Protein AF-A0A5E7G336-F1 (afdb_monomer)

Radius of gyration: 33.13 Å; Cα contacts (8 Å, |Δi|>4): 104; chains: 1; bounding box: 92×36×78 Å

Organism: Pseudomonas fluorescens (NCBI:txid294)

Sequence (183 aa):
MRNTSLANVIARHKWLLQVMGEELHISKDSLWAFRTIKSFCQLEIAGKFQTISLNTIKSICKQGLIPNVYAPAFSSQWEYFLDLYSKVQTLAQAKANAKASAILTISDEEKIKQAHLQAQLCTLAFYNLLNGMNIFLETQNDLSELSKARLQRQIDIATERFKFISSPSEAGAKEMSIVRAKK

Foldseek 3Di:
DPPLLLQQLLLLLVVLVCVVVVVDDDDPVCLQCLPDVQSVLCDDDPPRHHRDDPVSSVVCFQVVPRPPDDDVVDPTSNVVSVVSSVSSSVVSVVVVVVVVCVVPPQPVVNVVVVVVVVLVVVLVVLVVVLVVLVVCLVPDPPDDPVRSVVSVVVSVVSVVVSCVVPDPDP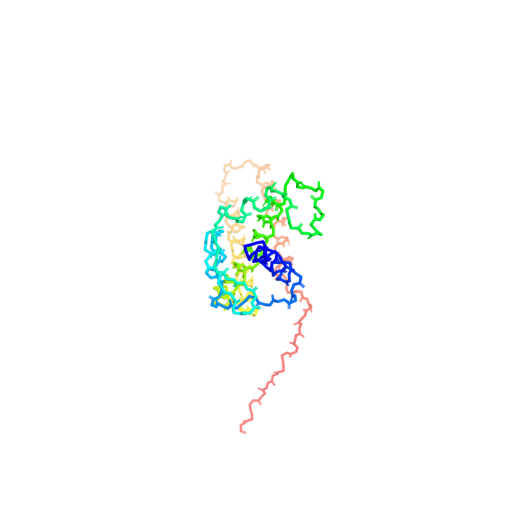PDPPPPDDDDDDD

pLDDT: mean 81.38, std 14.42, range [38.81, 95.0]

Structure (mmCIF, N/CA/C/O backbone):
data_AF-A0A5E7G336-F1
#
_entry.id   AF-A0A5E7G336-F1
#
loop_
_atom_site.group_PDB
_atom_site.id
_atom_site.type_symbol
_atom_site.label_atom_id
_atom_site.label_alt_id
_atom_site.label_comp_id
_atom_site.label_asym_id
_atom_site.label_entity_id
_atom_site.label_seq_id
_atom_site.pdbx_PDB_ins_code
_atom_site.Cartn_x
_atom_site.Cartn_y
_atom_site.Cartn_z
_atom_site.occupancy
_atom_site.B_iso_or_equiv
_atom_site.auth_seq_id
_atom_site.auth_comp_id
_atom_site.auth_asym_id
_atom_site.auth_atom_id
_atom_site.pdbx_PDB_model_num
ATOM 1 N N . MET A 1 1 ? 33.577 -7.327 -30.458 1.00 38.81 1 MET A N 1
ATOM 2 C CA . MET A 1 1 ? 32.276 -7.903 -30.049 1.00 38.81 1 MET A CA 1
ATOM 3 C C . MET A 1 1 ? 31.621 -6.949 -29.061 1.00 38.81 1 MET A C 1
ATOM 5 O O . MET A 1 1 ? 32.178 -6.741 -27.991 1.00 38.81 1 MET A O 1
ATOM 9 N N . ARG A 1 2 ? 30.505 -6.297 -29.421 1.00 48.09 2 ARG A N 1
ATOM 10 C CA . ARG A 1 2 ? 29.726 -5.505 -28.450 1.00 48.09 2 ARG A CA 1
ATOM 11 C C . ARG A 1 2 ? 29.287 -6.456 -27.340 1.00 48.09 2 ARG A C 1
ATOM 13 O O . ARG A 1 2 ? 28.713 -7.496 -27.639 1.00 48.09 2 ARG A O 1
ATOM 20 N N . ASN A 1 3 ? 29.618 -6.128 -26.097 1.00 65.38 3 ASN A N 1
ATOM 21 C CA . ASN A 1 3 ? 29.394 -6.988 -24.941 1.00 65.38 3 ASN A CA 1
ATOM 22 C C . ASN A 1 3 ? 27.874 -7.198 -24.766 1.00 65.38 3 ASN A C 1
ATOM 24 O O . ASN A 1 3 ? 27.173 -6.316 -24.269 1.00 65.38 3 ASN A O 1
ATOM 28 N N . THR A 1 4 ? 27.348 -8.319 -25.271 1.00 83.00 4 THR A N 1
ATOM 29 C CA . THR A 1 4 ? 25.903 -8.612 -25.376 1.00 83.00 4 THR A CA 1
ATOM 30 C C . THR A 1 4 ? 25.221 -8.566 -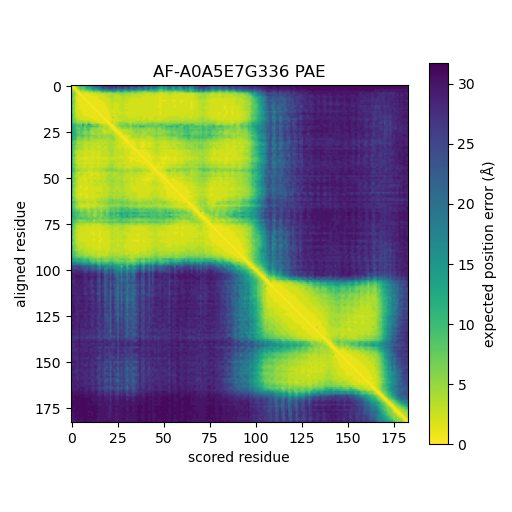24.012 1.00 83.00 4 THR A C 1
ATOM 32 O O . THR A 1 4 ? 24.108 -8.059 -23.887 1.00 83.00 4 THR A O 1
ATOM 35 N N . SER A 1 5 ? 25.939 -8.981 -22.969 1.00 89.25 5 SER A N 1
ATOM 36 C CA . SER A 1 5 ? 25.523 -8.880 -21.571 1.00 89.25 5 SER A CA 1
ATOM 37 C C . SER A 1 5 ? 25.352 -7.434 -21.100 1.00 89.25 5 SER A C 1
ATOM 39 O O . SER A 1 5 ? 24.358 -7.121 -20.452 1.00 89.25 5 SER A O 1
ATOM 41 N N . LEU A 1 6 ? 26.277 -6.533 -21.451 1.00 90.69 6 LEU A N 1
ATOM 42 C CA . LEU A 1 6 ? 26.169 -5.110 -21.111 1.00 90.69 6 LEU A CA 1
ATOM 43 C C . LEU A 1 6 ? 24.975 -4.467 -21.817 1.00 90.69 6 LEU A C 1
ATOM 45 O O . LEU A 1 6 ? 24.175 -3.793 -21.175 1.00 90.69 6 LEU A O 1
ATOM 49 N N . ALA A 1 7 ? 24.813 -4.729 -23.116 1.00 91.56 7 ALA A N 1
ATOM 50 C CA . ALA A 1 7 ? 23.668 -4.237 -23.877 1.00 91.56 7 ALA A CA 1
ATOM 51 C C . ALA A 1 7 ? 22.333 -4.719 -23.278 1.00 91.56 7 ALA A C 1
ATOM 53 O O . ALA A 1 7 ? 21.393 -3.935 -23.165 1.00 91.56 7 ALA A O 1
ATOM 54 N N . ASN A 1 8 ? 22.272 -5.975 -22.824 1.00 93.19 8 ASN A N 1
ATOM 55 C CA . ASN A 1 8 ? 21.107 -6.544 -22.149 1.00 93.19 8 ASN A CA 1
ATOM 56 C C . ASN A 1 8 ? 20.810 -5.829 -20.814 1.00 93.19 8 ASN A C 1
ATOM 58 O O . ASN A 1 8 ? 19.676 -5.411 -20.582 1.00 93.19 8 ASN A O 1
ATOM 62 N N . VAL A 1 9 ? 21.823 -5.591 -19.970 1.00 93.50 9 VAL A N 1
ATOM 63 C CA . VAL A 1 9 ? 21.643 -4.845 -18.708 1.00 93.50 9 VAL A CA 1
ATOM 64 C C . VAL A 1 9 ? 21.170 -3.413 -18.958 1.00 93.50 9 VAL A C 1
ATOM 66 O O . VAL A 1 9 ? 20.239 -2.958 -18.294 1.00 93.50 9 VAL A O 1
ATOM 69 N N . ILE A 1 10 ? 21.751 -2.717 -19.938 1.00 94.06 10 ILE A N 1
ATOM 70 C CA . ILE A 1 10 ? 21.340 -1.356 -20.310 1.00 94.06 10 ILE A CA 1
ATOM 71 C C . ILE A 1 10 ? 19.888 -1.350 -20.799 1.00 94.06 10 ILE A C 1
ATOM 73 O O . ILE A 1 10 ? 19.101 -0.499 -20.382 1.00 94.06 10 ILE A O 1
ATOM 77 N N . ALA A 1 11 ? 19.507 -2.310 -21.646 1.00 93.69 11 ALA A N 1
ATOM 78 C CA . ALA A 1 11 ? 18.140 -2.433 -22.141 1.00 93.69 11 ALA A CA 1
ATOM 79 C C . ALA A 1 11 ? 17.139 -2.695 -21.006 1.00 93.69 11 ALA A C 1
ATOM 81 O O . ALA A 1 11 ? 16.080 -2.070 -20.974 1.00 93.69 11 ALA A O 1
ATOM 82 N N . ARG A 1 12 ? 17.487 -3.552 -20.037 1.00 93.81 12 ARG A N 1
ATOM 83 C CA . ARG A 1 12 ? 16.675 -3.798 -18.832 1.00 93.81 12 ARG A CA 1
ATOM 84 C C . ARG A 1 12 ? 16.541 -2.559 -17.960 1.00 93.81 12 ARG A C 1
ATOM 86 O O . ARG A 1 12 ? 15.437 -2.239 -17.534 1.00 93.81 12 ARG A O 1
ATOM 93 N N . HIS A 1 13 ? 17.642 -1.853 -17.722 1.00 94.06 13 HIS A N 1
ATOM 94 C CA . HIS A 1 13 ? 17.641 -0.607 -16.962 1.00 94.06 13 HIS A CA 1
ATOM 95 C C . HIS A 1 13 ? 16.738 0.444 -17.622 1.00 94.06 13 HIS A C 1
ATOM 97 O O . HIS A 1 13 ? 15.854 1.003 -16.977 1.00 94.06 13 HIS A O 1
ATOM 103 N N . LYS A 1 14 ? 16.888 0.650 -18.938 1.00 93.25 14 LYS A N 1
ATOM 104 C CA . LYS A 1 14 ? 16.025 1.551 -19.711 1.00 93.25 14 LYS A CA 1
ATOM 105 C C . LYS A 1 14 ? 14.562 1.123 -19.642 1.00 93.25 14 LYS A C 1
ATOM 107 O O . LYS A 1 14 ? 13.690 1.964 -19.481 1.00 93.25 14 LYS A O 1
ATOM 112 N N . TRP A 1 15 ? 14.288 -0.173 -19.739 1.00 92.81 15 TRP A N 1
ATOM 113 C CA . TRP A 1 15 ? 12.929 -0.694 -19.648 1.00 92.81 15 TRP A CA 1
ATOM 114 C C . TRP A 1 15 ? 12.296 -0.431 -18.275 1.00 92.81 15 TRP A C 1
ATOM 116 O O . TRP A 1 15 ? 11.148 -0.004 -18.222 1.00 92.81 15 TRP A O 1
ATOM 126 N N . LEU A 1 16 ? 13.041 -0.606 -17.175 1.00 92.69 16 LEU A N 1
ATOM 127 C CA . LEU A 1 16 ? 12.563 -0.261 -15.829 1.00 92.69 16 LEU A CA 1
ATOM 128 C C . LEU A 1 16 ? 12.221 1.231 -15.720 1.00 92.69 16 LEU A C 1
ATOM 130 O O . LEU A 1 16 ? 11.171 1.568 -15.183 1.00 92.69 16 LEU A O 1
ATOM 134 N N . LEU A 1 17 ? 13.052 2.113 -16.286 1.00 91.94 17 LEU A N 1
ATOM 135 C CA . LEU A 1 17 ? 12.766 3.551 -16.339 1.00 91.94 17 LEU A CA 1
ATOM 136 C C . LEU A 1 17 ? 11.500 3.870 -17.147 1.00 91.94 17 LEU A C 1
ATOM 138 O O 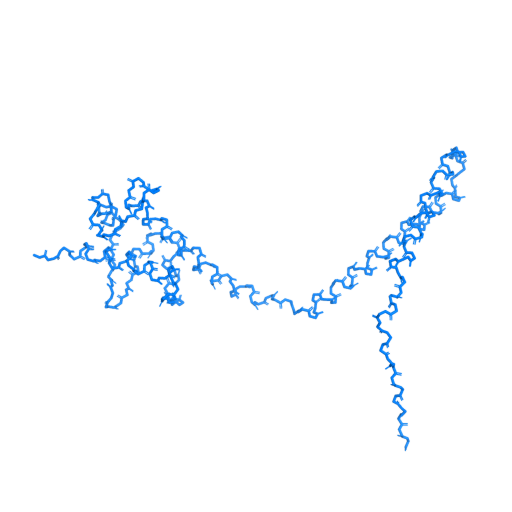. LEU A 1 17 ? 10.680 4.656 -16.689 1.00 91.94 17 LEU A O 1
ATOM 142 N N . GLN A 1 18 ? 11.302 3.230 -18.304 1.00 90.56 18 GLN A N 1
ATOM 143 C CA . GLN A 1 18 ? 10.093 3.415 -19.123 1.00 90.56 18 GLN A CA 1
ATOM 144 C C . GLN A 1 18 ? 8.822 2.968 -18.396 1.00 90.56 18 GLN A C 1
ATOM 146 O O . GLN A 1 18 ? 7.776 3.595 -18.523 1.00 90.56 18 GLN A O 1
ATOM 151 N N . VAL A 1 19 ? 8.902 1.886 -17.621 1.00 89.88 19 VAL A N 1
ATOM 152 C CA . VAL A 1 19 ? 7.773 1.429 -16.803 1.00 89.88 19 VAL A CA 1
ATOM 153 C C . VAL A 1 19 ? 7.494 2.391 -15.651 1.00 89.88 19 VAL A C 1
ATOM 155 O O . VAL A 1 19 ? 6.332 2.668 -15.364 1.00 89.88 19 VAL A O 1
ATOM 158 N N . MET A 1 20 ? 8.540 2.913 -15.008 1.00 88.38 20 MET A N 1
ATOM 159 C CA . MET A 1 20 ? 8.415 3.919 -13.949 1.00 88.38 20 MET A CA 1
ATOM 160 C C . MET A 1 20 ? 7.824 5.239 -14.450 1.00 88.38 20 MET A C 1
ATOM 162 O O . MET A 1 20 ? 7.034 5.846 -13.739 1.00 88.38 20 MET A O 1
ATOM 166 N N . GLY A 1 21 ? 8.194 5.673 -15.657 1.00 86.31 21 GLY A N 1
ATOM 167 C CA . GLY A 1 21 ? 7.663 6.878 -16.300 1.00 86.31 21 GLY A CA 1
ATOM 168 C C . GLY A 1 21 ? 6.289 6.695 -16.948 1.00 86.31 21 GLY A C 1
ATOM 169 O O . GLY A 1 21 ? 5.868 7.560 -17.703 1.00 86.31 21 GLY A O 1
ATOM 170 N N . GLU A 1 22 ? 5.625 5.556 -16.720 1.00 77.75 22 GLU A N 1
ATOM 171 C CA . GLU A 1 22 ? 4.333 5.170 -17.310 1.00 77.75 22 GLU A CA 1
ATOM 172 C C . GLU A 1 22 ? 4.289 5.090 -18.850 1.00 77.75 22 GLU A C 1
ATOM 174 O O . GLU A 1 22 ? 3.258 4.730 -19.414 1.00 77.75 22 GLU A O 1
ATOM 179 N N . GLU A 1 23 ? 5.418 5.297 -19.536 1.00 78.12 23 GLU A N 1
ATOM 180 C CA . GLU A 1 23 ? 5.564 5.153 -20.992 1.00 78.12 23 GLU A CA 1
ATOM 181 C C . GLU A 1 23 ? 5.319 3.715 -21.469 1.00 78.12 23 GLU A C 1
ATOM 183 O O . GLU A 1 23 ? 5.011 3.474 -22.638 1.00 78.12 23 GLU A O 1
ATOM 188 N N . LEU A 1 24 ? 5.493 2.734 -20.576 1.00 81.19 24 LEU A N 1
ATOM 189 C CA . LEU A 1 24 ? 5.312 1.324 -20.887 1.00 81.19 24 LEU A CA 1
ATOM 190 C C . LEU A 1 24 ? 4.457 0.605 -19.845 1.00 81.19 24 LEU A C 1
ATOM 192 O O . LEU A 1 24 ? 4.768 0.556 -18.655 1.00 81.19 24 LEU A O 1
ATOM 196 N N . HIS A 1 25 ? 3.393 -0.043 -20.314 1.00 81.75 25 HIS A N 1
ATOM 197 C CA . HIS A 1 25 ? 2.548 -0.881 -19.474 1.00 81.75 25 HIS A CA 1
ATOM 198 C C . HIS A 1 25 ? 3.107 -2.302 -19.347 1.00 81.75 25 HIS A C 1
ATOM 200 O O . HIS A 1 25 ? 3.439 -2.959 -20.334 1.00 81.75 25 HIS A O 1
ATOM 206 N N . ILE A 1 26 ? 3.178 -2.799 -18.109 1.00 82.81 26 ILE A N 1
ATOM 207 C CA . ILE A 1 26 ? 3.557 -4.185 -17.824 1.00 82.81 26 ILE A CA 1
ATOM 208 C C . ILE A 1 26 ? 2.414 -5.108 -18.262 1.00 82.81 26 ILE A C 1
ATOM 210 O O . ILE A 1 26 ? 1.293 -4.991 -17.760 1.00 82.81 26 ILE A O 1
ATOM 214 N N . SER A 1 27 ? 2.702 -6.042 -19.172 1.00 83.75 27 SER A N 1
ATOM 215 C CA . SER A 1 27 ? 1.749 -7.088 -19.557 1.00 83.75 27 SER A CA 1
ATOM 216 C C . SER A 1 27 ? 1.422 -8.001 -18.371 1.00 83.75 27 SER A C 1
ATOM 218 O O . SER A 1 27 ? 2.278 -8.264 -17.523 1.00 83.75 27 SER A O 1
ATOM 220 N N . LYS A 1 28 ? 0.197 -8.542 -18.334 1.00 78.38 28 LYS A N 1
ATOM 221 C CA . LYS A 1 28 ? -0.233 -9.497 -17.296 1.00 78.38 28 LYS A CA 1
ATOM 222 C C . LYS A 1 28 ? 0.700 -10.708 -17.232 1.00 78.38 28 LYS A C 1
ATOM 224 O O . LYS A 1 28 ? 1.083 -11.122 -16.140 1.00 78.38 28 LYS A O 1
ATOM 229 N N . ASP A 1 29 ? 1.135 -11.190 -18.392 1.00 80.44 29 ASP A N 1
ATOM 230 C CA . ASP A 1 29 ? 2.007 -12.361 -18.519 1.00 80.44 29 ASP A CA 1
ATOM 231 C C . ASP A 1 29 ? 3.433 -12.090 -18.041 1.00 80.44 29 ASP A C 1
ATOM 233 O O . ASP A 1 29 ? 4.211 -13.017 -17.864 1.00 80.44 29 ASP A O 1
ATOM 237 N N . SER A 1 30 ? 3.795 -10.828 -17.805 1.00 85.00 30 SER A N 1
ATOM 238 C CA . SER A 1 30 ? 5.106 -10.432 -17.287 1.00 85.00 30 SER A CA 1
ATOM 239 C C . SER A 1 30 ? 5.076 -10.110 -15.790 1.00 85.00 30 SER A C 1
ATOM 241 O O . SER A 1 30 ? 6.130 -9.892 -15.200 1.00 85.00 30 SER A O 1
ATOM 243 N N . LEU A 1 31 ? 3.904 -10.105 -15.137 1.00 86.62 31 LEU A N 1
ATOM 244 C CA . LEU A 1 31 ? 3.789 -9.763 -13.711 1.00 86.62 31 LEU A CA 1
ATOM 245 C C . LEU A 1 31 ? 4.530 -10.751 -12.799 1.00 86.62 31 LEU A C 1
ATOM 247 O O . LEU A 1 31 ? 5.052 -10.351 -11.758 1.00 86.62 31 LEU A O 1
ATOM 251 N N . TRP A 1 32 ? 4.635 -12.027 -13.189 1.00 88.19 32 TRP A N 1
ATOM 252 C CA . TRP A 1 32 ? 5.381 -13.033 -12.420 1.00 88.19 32 TRP A CA 1
ATOM 253 C C . TRP A 1 32 ? 6.867 -12.674 -12.274 1.00 88.19 32 TRP A C 1
ATOM 255 O O . TRP A 1 32 ? 7.483 -13.015 -11.261 1.00 88.19 32 TRP A O 1
ATOM 265 N N . ALA A 1 33 ? 7.431 -11.952 -13.246 1.00 89.31 33 ALA A N 1
ATOM 266 C CA . ALA A 1 33 ? 8.826 -11.537 -13.235 1.00 89.31 33 ALA A CA 1
ATOM 267 C C . ALA A 1 33 ? 9.132 -10.553 -12.097 1.00 89.31 33 ALA A C 1
ATOM 269 O O . ALA A 1 33 ? 10.268 -10.488 -11.641 1.00 89.31 33 ALA A O 1
ATOM 270 N N . PHE A 1 34 ? 8.122 -9.853 -11.574 1.00 90.62 34 PHE A N 1
ATOM 271 C CA . PHE A 1 34 ? 8.260 -8.907 -10.463 1.00 90.62 34 PHE A CA 1
ATOM 272 C C . PHE A 1 34 ? 8.015 -9.543 -9.092 1.00 90.62 34 PHE A C 1
ATOM 274 O O . PHE A 1 34 ? 7.828 -8.843 -8.102 1.00 90.62 34 PHE A O 1
ATOM 281 N N . ARG A 1 35 ? 8.014 -10.877 -8.981 1.00 88.38 35 ARG A N 1
ATOM 282 C CA . ARG A 1 35 ? 7.967 -11.551 -7.670 1.00 88.38 35 ARG A CA 1
ATOM 283 C C . ARG A 1 35 ? 9.306 -11.473 -6.947 1.00 88.38 35 ARG A C 1
ATOM 285 O O . ARG A 1 35 ? 9.347 -11.206 -5.752 1.00 88.38 35 ARG A O 1
ATOM 292 N N . THR A 1 36 ? 10.400 -11.690 -7.670 1.00 91.69 36 THR A N 1
ATOM 293 C CA . THR A 1 36 ? 11.763 -11.624 -7.133 1.00 91.69 36 THR A CA 1
ATOM 294 C C . THR A 1 36 ? 12.720 -11.110 -8.200 1.00 91.69 36 THR A C 1
ATOM 296 O O . THR A 1 36 ? 12.501 -11.329 -9.390 1.00 91.69 36 THR A O 1
ATOM 299 N N . ILE A 1 37 ? 13.845 -10.521 -7.786 1.00 91.44 37 ILE A N 1
ATOM 300 C CA . ILE A 1 37 ? 14.885 -10.089 -8.732 1.00 91.44 37 ILE A CA 1
ATOM 301 C C . ILE A 1 37 ? 15.410 -11.256 -9.588 1.00 91.44 37 ILE A C 1
ATOM 303 O O . ILE A 1 37 ? 15.765 -11.070 -10.750 1.00 91.44 37 ILE A O 1
ATOM 307 N N . LYS A 1 38 ? 15.411 -12.484 -9.045 1.00 92.94 38 LYS A N 1
ATOM 308 C CA . LYS A 1 38 ? 15.774 -13.698 -9.788 1.00 92.94 38 LYS A CA 1
ATOM 309 C C . LYS A 1 38 ? 14.754 -14.001 -10.886 1.00 92.94 38 LYS A C 1
ATOM 311 O O . LYS A 1 38 ? 15.156 -14.303 -12.001 1.00 92.94 38 LYS A O 1
ATOM 316 N N . SER A 1 39 ? 13.459 -13.877 -10.595 1.00 92.56 39 SER A N 1
ATOM 317 C CA . SER A 1 39 ? 12.388 -14.016 -11.590 1.00 92.56 39 SER A CA 1
ATOM 318 C C . SER A 1 39 ? 12.506 -12.951 -12.681 1.00 92.56 39 SER A C 1
ATOM 320 O O . SER A 1 39 ? 12.376 -13.265 -13.858 1.00 92.56 39 SER A O 1
ATOM 322 N N . PHE A 1 40 ? 12.858 -11.717 -12.317 1.00 94.19 40 PHE A N 1
ATOM 323 C CA . PHE A 1 40 ? 13.084 -10.646 -13.286 1.00 94.19 40 PHE A CA 1
ATOM 324 C C . PHE A 1 40 ? 14.252 -10.939 -14.228 1.00 94.19 40 PHE A C 1
ATOM 326 O O . PHE A 1 40 ? 14.168 -10.678 -15.425 1.00 94.19 40 PHE A O 1
ATOM 333 N N . CYS A 1 41 ? 15.325 -11.539 -13.718 1.00 93.62 41 CYS A N 1
ATOM 334 C CA . CYS A 1 41 ? 16.458 -11.979 -14.532 1.00 93.62 41 CYS A CA 1
ATOM 335 C C . CYS A 1 41 ? 16.069 -13.043 -15.583 1.00 93.62 41 CYS A C 1
ATOM 337 O O . CYS A 1 41 ? 16.698 -13.113 -16.638 1.00 93.62 41 CYS A O 1
ATOM 339 N N . GLN A 1 42 ? 15.010 -13.820 -15.324 1.00 94.44 42 GLN A N 1
ATOM 340 C CA . GLN A 1 42 ? 14.442 -14.806 -16.255 1.00 94.44 42 GLN A CA 1
ATOM 341 C C . GLN A 1 42 ? 13.436 -14.204 -17.247 1.00 94.44 42 GLN A C 1
ATOM 343 O O . GLN A 1 42 ? 13.012 -14.885 -18.172 1.00 94.44 42 GLN A O 1
ATOM 348 N N . LEU A 1 43 ? 13.034 -12.941 -17.076 1.00 93.38 43 LEU A N 1
ATOM 349 C CA . LEU A 1 43 ? 12.146 -12.275 -18.024 1.00 93.38 43 LEU A CA 1
ATOM 350 C C . LEU A 1 43 ? 12.876 -12.053 -19.347 1.00 93.38 43 LEU A C 1
ATOM 352 O O . LEU A 1 43 ? 13.933 -11.425 -19.367 1.00 93.38 43 LEU A O 1
ATOM 356 N N . GLU A 1 44 ? 12.278 -12.494 -20.441 1.00 92.62 44 GLU A N 1
ATOM 357 C CA . GLU A 1 44 ? 12.702 -12.178 -21.798 1.00 92.62 44 GLU A CA 1
ATOM 358 C C . GLU A 1 44 ? 11.601 -11.380 -22.494 1.00 92.62 44 GLU A C 1
ATOM 360 O O . GLU A 1 44 ? 10.416 -11.685 -22.369 1.00 92.62 44 GLU A O 1
ATOM 365 N N . ILE A 1 45 ? 12.000 -10.331 -23.210 1.00 89.19 45 ILE A N 1
ATOM 366 C CA . ILE A 1 45 ? 11.105 -9.534 -24.041 1.00 89.19 45 ILE A CA 1
ATOM 367 C C . ILE A 1 45 ? 11.713 -9.492 -25.437 1.00 89.19 45 ILE A C 1
ATOM 369 O O . ILE A 1 45 ? 12.766 -8.877 -25.644 1.00 89.19 45 ILE A O 1
ATOM 373 N N . ALA A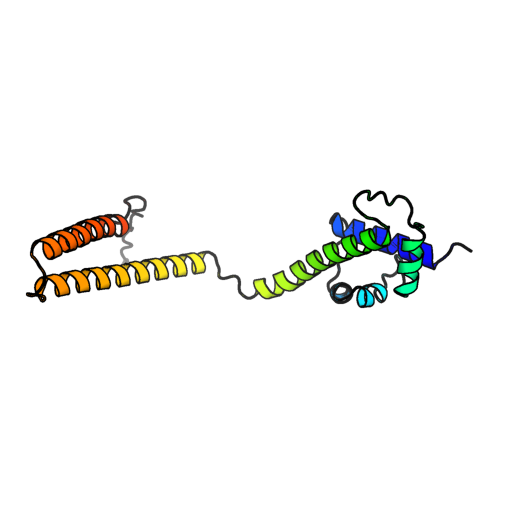 1 46 ? 11.031 -10.134 -26.387 1.00 86.75 46 ALA A N 1
ATOM 374 C CA . ALA A 1 46 ? 11.453 -10.203 -27.780 1.00 86.75 46 ALA A CA 1
ATOM 375 C C . ALA A 1 46 ? 11.770 -8.803 -28.333 1.00 86.75 46 ALA A C 1
ATOM 377 O O . ALA A 1 46 ? 11.012 -7.850 -28.143 1.00 86.75 46 ALA A O 1
ATOM 378 N N . GLY A 1 47 ? 12.934 -8.665 -28.971 1.00 83.94 47 GLY A N 1
ATOM 379 C CA . GLY A 1 47 ? 13.411 -7.392 -29.521 1.00 83.94 47 GLY A CA 1
ATOM 380 C C . GLY A 1 47 ? 13.888 -6.355 -28.492 1.00 83.94 47 GLY A C 1
ATOM 381 O O . GLY A 1 47 ? 14.354 -5.294 -28.901 1.00 83.94 47 GLY A O 1
ATOM 382 N N . LYS A 1 48 ? 13.818 -6.631 -27.177 1.00 88.19 48 LYS A N 1
ATOM 383 C CA . LYS A 1 48 ? 14.334 -5.730 -26.128 1.00 88.19 48 LYS A CA 1
ATOM 384 C C . LYS A 1 48 ? 15.507 -6.319 -25.354 1.00 88.19 48 LYS A C 1
ATOM 386 O O . LYS A 1 48 ? 16.578 -5.719 -25.336 1.00 88.19 48 LYS A O 1
ATOM 391 N N . PHE A 1 49 ? 15.313 -7.456 -24.689 1.00 93.00 49 PHE A N 1
ATOM 392 C CA . PHE A 1 49 ? 16.359 -8.107 -23.898 1.00 93.00 49 PHE A CA 1
ATOM 393 C C . PHE A 1 49 ? 16.047 -9.582 -23.642 1.00 93.00 49 PHE A C 1
ATOM 395 O O . PHE A 1 49 ? 14.887 -9.981 -23.578 1.00 93.00 49 PHE A O 1
ATOM 402 N N . GLN A 1 50 ? 17.101 -10.371 -23.445 1.00 93.38 50 GLN A N 1
ATOM 403 C CA . GLN A 1 50 ? 17.038 -11.814 -23.190 1.00 93.38 50 GLN A CA 1
ATOM 404 C C . GLN A 1 50 ? 17.249 -12.130 -21.709 1.00 93.38 50 GLN A C 1
ATOM 406 O O . GLN A 1 50 ? 17.663 -11.258 -20.933 1.00 93.38 50 GLN A O 1
ATOM 411 N N . THR A 1 51 ? 17.032 -13.383 -21.312 1.00 93.81 51 THR A N 1
ATOM 412 C CA . THR A 1 51 ? 17.393 -13.884 -19.976 1.00 93.81 51 THR A CA 1
ATOM 413 C C . THR A 1 51 ? 18.852 -13.578 -19.632 1.00 93.81 51 THR A C 1
ATOM 415 O O . THR A 1 51 ? 19.721 -13.590 -20.507 1.00 93.81 51 THR A O 1
ATOM 418 N N . ILE A 1 52 ? 19.141 -13.297 -18.364 1.00 95.00 52 ILE A N 1
ATOM 419 C CA . ILE A 1 52 ? 20.500 -12.988 -17.907 1.00 95.00 52 ILE A CA 1
ATOM 420 C C . ILE A 1 52 ? 20.724 -13.528 -16.497 1.00 95.00 52 ILE A C 1
ATOM 422 O O . ILE A 1 52 ? 19.786 -13.649 -15.716 1.00 95.00 52 ILE A O 1
ATOM 426 N N . SER A 1 53 ? 21.967 -13.843 -16.132 1.00 94.25 53 SER A N 1
ATOM 427 C CA . SER A 1 53 ? 22.269 -14.225 -14.752 1.00 94.25 53 SER A CA 1
ATOM 428 C C . SER A 1 53 ? 22.288 -12.996 -13.833 1.00 94.25 53 SER A C 1
ATOM 430 O O . SER A 1 53 ? 22.803 -11.935 -14.196 1.00 94.25 53 SER A O 1
ATOM 432 N N . LEU A 1 54 ? 21.798 -13.155 -12.601 1.00 94.12 54 LEU A N 1
ATOM 433 C CA . LEU A 1 54 ? 21.844 -12.102 -11.579 1.00 94.12 54 LEU A CA 1
ATOM 434 C C . LEU A 1 54 ? 23.280 -11.622 -11.313 1.00 94.12 54 LEU A C 1
ATOM 436 O O . LEU A 1 54 ? 23.519 -10.428 -11.143 1.00 94.12 54 LEU A O 1
ATOM 440 N N . ASN A 1 55 ? 24.243 -12.549 -11.307 1.00 94.19 55 ASN A N 1
ATOM 441 C CA . ASN A 1 55 ? 25.654 -12.243 -11.077 1.00 94.19 55 ASN A CA 1
ATOM 442 C C . ASN A 1 55 ? 26.232 -11.366 -12.192 1.00 94.19 55 ASN A C 1
ATOM 444 O O . ASN A 1 55 ? 27.024 -10.470 -11.910 1.00 94.19 55 ASN A O 1
ATOM 448 N N . THR A 1 56 ? 25.795 -11.574 -13.435 1.00 92.62 56 THR A N 1
ATOM 449 C CA . THR A 1 56 ? 26.191 -10.743 -14.575 1.00 92.62 56 THR A CA 1
ATOM 450 C C . THR A 1 56 ? 25.679 -9.313 -14.413 1.00 92.62 56 THR A C 1
ATOM 452 O O . THR A 1 56 ? 26.472 -8.382 -14.544 1.00 92.62 56 THR A O 1
ATOM 455 N N . ILE A 1 57 ? 24.401 -9.126 -14.048 1.00 92.50 57 ILE A N 1
ATOM 456 C CA . ILE A 1 57 ? 23.85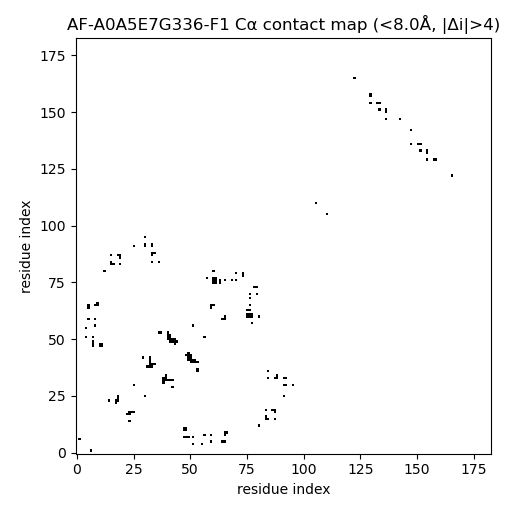4 -7.786 -13.761 1.00 92.50 57 ILE A CA 1
ATOM 457 C C . ILE A 1 57 ? 24.651 -7.131 -12.630 1.00 92.50 57 ILE A C 1
ATOM 459 O O . ILE A 1 57 ? 25.148 -6.019 -12.778 1.00 92.50 57 ILE A O 1
ATOM 463 N N . LYS A 1 58 ? 24.836 -7.849 -11.517 1.00 93.81 58 LYS A N 1
ATOM 464 C CA . LYS A 1 58 ? 25.549 -7.341 -10.341 1.00 93.81 58 LYS A CA 1
ATOM 465 C C . LYS A 1 58 ? 26.985 -6.933 -10.668 1.00 93.81 58 LYS A C 1
ATOM 467 O O . LYS A 1 58 ? 27.422 -5.884 -10.210 1.00 93.81 58 LYS A O 1
ATOM 472 N N . SER A 1 59 ? 27.707 -7.726 -11.460 1.00 92.94 59 SER A N 1
ATOM 473 C CA . SER A 1 59 ? 29.067 -7.400 -11.904 1.00 92.94 59 SER A CA 1
ATOM 474 C C . SER A 1 59 ? 29.094 -6.121 -12.740 1.00 92.94 59 SER A C 1
ATOM 476 O O . SER A 1 59 ? 29.895 -5.233 -12.469 1.00 92.94 59 SER A O 1
ATOM 478 N N . ILE A 1 60 ? 28.190 -6.003 -13.716 1.00 92.00 60 ILE A N 1
ATOM 479 C CA . ILE A 1 60 ? 28.103 -4.845 -14.617 1.00 92.00 60 ILE A CA 1
ATOM 480 C C . ILE A 1 60 ? 27.758 -3.565 -13.847 1.00 92.00 60 ILE A C 1
ATOM 482 O O . ILE A 1 60 ? 28.411 -2.540 -14.033 1.00 92.00 60 ILE A O 1
ATOM 486 N N . CYS A 1 61 ? 26.782 -3.629 -12.939 1.00 91.12 61 CYS A N 1
ATOM 487 C CA . CYS A 1 61 ? 26.397 -2.484 -12.120 1.00 91.12 61 CYS A CA 1
ATOM 488 C C . CYS A 1 61 ? 27.493 -2.091 -11.116 1.00 91.12 61 CYS A C 1
ATOM 490 O O . CYS A 1 61 ? 27.725 -0.908 -10.888 1.00 91.12 61 CYS A O 1
ATOM 492 N N . LYS A 1 62 ? 28.201 -3.061 -10.520 1.00 89.38 62 LYS A N 1
ATOM 493 C CA . LYS A 1 62 ? 29.334 -2.772 -9.622 1.00 89.38 62 LYS A CA 1
ATOM 494 C C . LYS A 1 62 ? 30.496 -2.090 -10.338 1.00 89.38 62 LYS A C 1
ATOM 496 O O . LYS A 1 62 ? 31.172 -1.269 -9.736 1.00 89.38 62 LYS A O 1
ATOM 501 N N . GLN A 1 63 ? 30.716 -2.428 -11.605 1.00 88.88 63 GLN A N 1
ATOM 502 C CA . GLN A 1 63 ? 31.736 -1.803 -12.448 1.00 88.88 63 GLN A CA 1
ATOM 503 C C . GLN A 1 63 ? 31.306 -0.430 -12.992 1.00 88.88 63 GLN A C 1
ATOM 505 O O . GLN A 1 63 ? 32.085 0.210 -13.688 1.00 88.88 63 GLN A O 1
ATOM 510 N N . GLY A 1 64 ? 30.080 0.026 -12.705 1.00 85.88 64 GLY A N 1
ATOM 511 C CA . GLY A 1 64 ? 29.606 1.340 -13.138 1.00 85.88 64 GLY A CA 1
ATOM 512 C C . GLY A 1 64 ? 29.383 1.460 -14.649 1.00 85.88 64 GLY A C 1
ATOM 513 O O . GLY A 1 64 ? 29.426 2.560 -15.192 1.00 85.88 64 GLY A O 1
ATOM 514 N N . LEU A 1 65 ? 29.185 0.341 -15.354 1.00 87.56 65 LEU A N 1
ATOM 515 C CA . LEU A 1 65 ? 29.208 0.320 -16.821 1.00 87.56 65 LEU A CA 1
ATOM 516 C C . LEU A 1 65 ? 27.897 0.770 -17.482 1.00 87.56 65 LEU A C 1
ATOM 518 O O . LEU A 1 65 ? 27.848 0.862 -18.710 1.00 87.56 65 LEU A O 1
ATOM 522 N N . ILE A 1 66 ? 26.825 1.025 -16.722 1.00 87.69 66 ILE A N 1
ATOM 523 C CA . ILE A 1 66 ? 25.574 1.536 -17.293 1.00 87.69 66 ILE A CA 1
ATOM 524 C C . ILE A 1 66 ? 25.753 3.040 -17.566 1.00 87.69 66 ILE A C 1
ATOM 526 O O . ILE A 1 66 ? 25.977 3.808 -16.626 1.00 87.69 66 ILE A O 1
ATOM 530 N N . PRO A 1 67 ? 25.663 3.491 -18.829 1.00 85.19 67 PRO A N 1
ATOM 531 C CA . PRO A 1 67 ? 25.859 4.891 -19.174 1.00 85.19 67 PRO A CA 1
ATOM 532 C C . PRO A 1 67 ? 24.691 5.750 -18.679 1.00 85.19 67 PRO A C 1
ATOM 534 O O . PRO A 1 67 ? 23.555 5.282 -18.595 1.00 85.19 67 PRO A O 1
ATOM 537 N N . ASN A 1 68 ? 24.969 7.029 -18.414 1.00 82.06 68 ASN A N 1
ATOM 538 C CA . ASN A 1 68 ? 23.981 8.052 -18.041 1.00 82.06 68 ASN A CA 1
ATOM 539 C C . ASN A 1 68 ? 23.183 7.750 -16.760 1.00 82.06 68 ASN A C 1
ATOM 541 O O . ASN A 1 68 ? 22.105 8.302 -16.553 1.00 82.06 68 ASN A O 1
ATOM 545 N N . VAL A 1 69 ? 23.711 6.895 -15.883 1.00 82.00 69 VAL A N 1
ATOM 546 C CA . VAL A 1 69 ? 23.168 6.698 -14.538 1.00 82.00 69 VAL A CA 1
ATOM 547 C C . VAL A 1 69 ? 23.819 7.712 -13.607 1.00 82.00 69 VAL A C 1
ATOM 549 O O . VAL A 1 69 ? 24.931 7.496 -13.129 1.00 82.00 69 VAL A O 1
ATOM 552 N N . TYR A 1 70 ? 23.125 8.824 -13.360 1.00 74.56 70 TYR A N 1
ATOM 553 C CA . TYR A 1 70 ? 23.493 9.782 -12.320 1.00 74.56 70 TYR A CA 1
ATOM 554 C C . TYR A 1 70 ? 22.499 9.677 -11.164 1.00 74.56 70 TYR A C 1
ATOM 556 O O . TYR A 1 70 ? 21.351 10.101 -11.275 1.00 74.56 70 TYR A O 1
ATOM 564 N N . ALA A 1 71 ? 22.939 9.067 -10.065 1.00 77.25 71 ALA A N 1
ATOM 565 C CA . ALA A 1 71 ? 22.104 8.807 -8.899 1.00 77.25 71 ALA A CA 1
ATOM 566 C C . ALA A 1 71 ? 22.914 9.090 -7.616 1.00 77.25 71 ALA A C 1
ATOM 568 O O . ALA A 1 71 ? 23.398 8.157 -6.980 1.00 77.25 71 ALA A O 1
ATOM 569 N N . PRO A 1 72 ? 23.100 10.371 -7.240 1.00 75.75 72 PRO A N 1
ATOM 570 C CA . PRO A 1 72 ? 24.010 10.776 -6.160 1.00 75.75 72 PRO A CA 1
ATOM 571 C C . PRO A 1 72 ? 23.582 10.271 -4.774 1.00 75.75 72 PRO A C 1
ATOM 573 O O . PRO A 1 72 ? 24.391 10.242 -3.854 1.00 75.75 72 PRO A O 1
ATOM 576 N N . ALA A 1 73 ? 22.324 9.848 -4.627 1.00 83.31 73 ALA A N 1
ATOM 577 C CA . ALA A 1 73 ? 21.793 9.261 -3.401 1.00 83.31 73 ALA A CA 1
ATOM 578 C C . ALA A 1 73 ? 22.199 7.787 -3.179 1.00 83.31 73 ALA A C 1
ATOM 580 O O . ALA A 1 73 ? 21.879 7.233 -2.131 1.00 83.31 73 ALA A O 1
ATOM 581 N N . PHE A 1 74 ? 22.865 7.137 -4.142 1.00 86.06 74 PHE A N 1
ATOM 582 C CA . PHE A 1 74 ? 23.204 5.712 -4.083 1.00 86.06 74 PHE A CA 1
ATOM 583 C C . PHE A 1 74 ? 24.714 5.500 -4.150 1.00 86.06 74 PHE A C 1
ATOM 585 O O . PHE A 1 74 ? 25.413 6.179 -4.901 1.00 86.06 74 PHE A O 1
ATOM 592 N N . SER A 1 75 ? 25.221 4.511 -3.409 1.00 84.88 75 SER A N 1
ATOM 593 C CA . SER A 1 75 ? 26.661 4.227 -3.369 1.00 84.88 75 SER A CA 1
ATOM 594 C C . SER A 1 75 ? 27.149 3.469 -4.609 1.00 84.88 75 SER A C 1
ATOM 596 O O . SER A 1 75 ? 28.340 3.462 -4.919 1.00 84.88 75 SER A O 1
ATOM 598 N N . SER A 1 76 ? 26.235 2.824 -5.346 1.00 89.12 76 SER A N 1
ATOM 599 C CA . SER A 1 76 ? 26.550 2.105 -6.581 1.00 89.12 76 SER A CA 1
ATOM 600 C C . SER A 1 76 ? 25.365 2.042 -7.546 1.00 89.12 76 SER A C 1
ATOM 602 O O . SER A 1 76 ? 24.201 2.084 -7.142 1.00 89.12 76 SER A O 1
ATOM 604 N N . GLN A 1 77 ? 25.648 1.817 -8.836 1.00 90.94 77 GLN A N 1
ATOM 605 C CA . GLN A 1 77 ? 24.593 1.561 -9.829 1.00 90.94 77 GLN A CA 1
ATOM 606 C C . GLN A 1 77 ? 23.799 0.284 -9.517 1.00 90.94 77 GLN A C 1
ATOM 608 O O . GLN A 1 77 ? 22.683 0.119 -10.000 1.00 90.94 77 GLN A O 1
ATOM 613 N N . TRP A 1 78 ? 24.354 -0.636 -8.720 1.00 93.25 78 TRP A N 1
ATOM 614 C CA . TRP A 1 78 ? 23.646 -1.847 -8.308 1.00 93.25 78 TRP A CA 1
ATOM 615 C C . TRP A 1 78 ? 22.518 -1.529 -7.328 1.00 93.25 78 TRP A C 1
ATOM 617 O O . TRP A 1 78 ? 21.412 -2.041 -7.484 1.00 93.25 78 TRP A O 1
ATOM 627 N N . GLU A 1 79 ? 22.779 -0.663 -6.351 1.00 91.50 79 GLU A N 1
ATOM 628 C CA . GLU A 1 79 ? 21.754 -0.203 -5.411 1.00 91.50 79 GLU A CA 1
ATOM 629 C C . GLU A 1 79 ? 20.663 0.582 -6.127 1.00 91.50 79 GLU A C 1
ATOM 631 O O . GLU A 1 79 ? 19.483 0.306 -5.927 1.00 91.50 79 GLU A O 1
ATOM 636 N N . TYR A 1 80 ? 21.054 1.476 -7.037 1.00 92.88 80 TYR A N 1
ATOM 637 C CA . TYR A 1 80 ? 20.098 2.207 -7.862 1.00 92.88 80 TYR A CA 1
ATOM 638 C C . TYR A 1 80 ? 19.231 1.271 -8.721 1.00 92.88 80 TYR A C 1
ATOM 640 O O . TYR A 1 80 ? 18.017 1.434 -8.808 1.00 92.88 80 TYR A O 1
ATOM 648 N N . PHE A 1 81 ? 19.830 0.235 -9.314 1.00 93.25 81 PHE A N 1
ATOM 649 C CA . PHE A 1 81 ? 19.095 -0.766 -10.087 1.00 93.25 81 PHE A CA 1
ATOM 650 C C . PHE A 1 81 ? 18.084 -1.540 -9.226 1.00 93.25 81 PHE A C 1
ATOM 652 O O . PHE A 1 81 ? 16.970 -1.813 -9.677 1.00 93.25 81 PHE A O 1
ATOM 659 N N . LEU A 1 82 ? 18.456 -1.896 -7.992 1.00 94.06 82 LEU A N 1
ATOM 660 C CA . LEU A 1 82 ? 17.554 -2.563 -7.052 1.00 94.06 82 LEU A CA 1
ATOM 661 C C . LEU A 1 82 ? 16.406 -1.656 -6.603 1.00 94.06 82 LEU A C 1
ATOM 663 O O . LEU A 1 82 ? 15.282 -2.139 -6.494 1.00 94.06 82 LEU A O 1
ATOM 667 N N . ASP A 1 83 ? 16.670 -0.369 -6.383 1.00 93.19 83 ASP A N 1
ATOM 668 C CA . ASP A 1 83 ? 15.643 0.626 -6.063 1.00 93.19 83 ASP A CA 1
ATOM 669 C C . ASP A 1 83 ? 14.651 0.817 -7.221 1.00 93.19 83 ASP A C 1
ATOM 671 O O . ASP A 1 83 ? 13.437 0.785 -7.027 1.00 93.19 83 ASP A O 1
ATOM 675 N N . LEU A 1 84 ? 15.142 0.915 -8.460 1.00 91.69 84 LEU A N 1
ATOM 676 C CA . LEU A 1 84 ? 14.270 0.940 -9.638 1.00 91.69 84 LEU A CA 1
ATOM 677 C C . LEU A 1 84 ? 13.411 -0.324 -9.728 1.00 91.69 84 LEU A C 1
ATOM 679 O O . LEU A 1 84 ? 12.203 -0.243 -9.955 1.00 91.69 84 LEU A O 1
ATOM 683 N N . TYR A 1 85 ? 14.016 -1.495 -9.524 1.00 93.56 85 TYR A N 1
ATOM 684 C CA . TYR A 1 85 ? 13.282 -2.754 -9.523 1.00 93.56 85 TYR A CA 1
ATOM 685 C C . TYR A 1 85 ? 12.218 -2.803 -8.415 1.00 93.56 85 TYR A C 1
ATOM 687 O O . TYR A 1 85 ? 11.094 -3.218 -8.691 1.00 93.56 85 TYR A O 1
ATOM 695 N N . SER A 1 86 ? 12.530 -2.373 -7.188 1.00 92.50 86 SER A N 1
ATOM 696 C CA . SER A 1 86 ? 11.593 -2.419 -6.056 1.00 92.50 86 SER A CA 1
ATOM 697 C C . SER A 1 86 ? 10.391 -1.492 -6.267 1.00 92.50 86 SER A C 1
ATOM 699 O O . SER A 1 86 ? 9.250 -1.871 -5.982 1.00 92.50 86 SER A O 1
ATOM 701 N N . LYS A 1 87 ? 10.612 -0.311 -6.854 1.00 90.81 87 LYS A N 1
ATOM 702 C CA . LYS A 1 87 ? 9.542 0.625 -7.223 1.00 90.81 87 LYS A CA 1
ATOM 703 C C . LYS A 1 87 ? 8.627 0.037 -8.294 1.00 90.81 87 LYS A C 1
ATOM 705 O O . LYS A 1 87 ? 7.411 -0.003 -8.104 1.00 90.81 87 LYS A O 1
ATOM 710 N N . VAL A 1 88 ? 9.196 -0.517 -9.368 1.00 91.12 88 VAL A N 1
ATOM 711 C CA . VAL A 1 88 ? 8.414 -1.197 -10.415 1.00 91.12 88 VAL A CA 1
ATOM 712 C C . VAL A 1 88 ? 7.672 -2.412 -9.854 1.00 91.12 88 VAL A C 1
ATOM 714 O O . VAL A 1 88 ? 6.513 -2.637 -10.195 1.00 91.12 88 VAL A O 1
ATOM 717 N N . GLN A 1 89 ? 8.301 -3.178 -8.963 1.00 91.81 89 GLN A N 1
ATOM 718 C CA . GLN A 1 89 ? 7.677 -4.309 -8.281 1.00 91.81 89 GLN A CA 1
ATOM 719 C C . GLN A 1 89 ? 6.460 -3.871 -7.461 1.00 91.81 89 GLN A C 1
ATOM 721 O O . GLN A 1 89 ? 5.412 -4.511 -7.545 1.00 91.81 89 GLN A O 1
ATOM 726 N N . THR A 1 90 ? 6.567 -2.768 -6.722 1.00 88.50 90 THR A N 1
ATOM 727 C CA . THR A 1 90 ? 5.455 -2.211 -5.939 1.00 88.50 90 THR A CA 1
ATOM 728 C C . THR A 1 90 ? 4.298 -1.793 -6.849 1.00 88.50 90 THR A C 1
ATOM 730 O O . THR A 1 90 ? 3.151 -2.159 -6.598 1.00 88.50 90 THR A O 1
ATOM 733 N N . LEU A 1 91 ? 4.592 -1.117 -7.967 1.00 86.25 91 LEU A N 1
ATOM 734 C CA . LEU A 1 91 ? 3.590 -0.753 -8.976 1.00 86.25 91 LEU A CA 1
ATOM 735 C C . LEU A 1 91 ? 2.925 -1.986 -9.610 1.00 86.25 91 LEU A C 1
ATOM 737 O O . LEU A 1 91 ? 1.706 -2.023 -9.796 1.00 86.25 91 LEU A O 1
ATOM 741 N N . ALA A 1 92 ? 3.711 -3.016 -9.928 1.00 85.00 92 ALA A N 1
ATOM 742 C CA . ALA A 1 92 ? 3.218 -4.267 -10.493 1.00 85.00 92 ALA A CA 1
ATOM 743 C C . ALA A 1 92 ? 2.293 -5.010 -9.513 1.00 85.00 92 ALA A C 1
ATOM 745 O O . ALA A 1 92 ? 1.236 -5.502 -9.910 1.00 85.00 92 ALA A O 1
ATOM 746 N N . GLN A 1 93 ? 2.661 -5.053 -8.229 1.00 82.38 93 GLN A N 1
ATOM 747 C CA . GLN A 1 93 ? 1.859 -5.666 -7.169 1.00 82.38 93 GLN A CA 1
ATOM 748 C C . GLN A 1 93 ? 0.581 -4.876 -6.883 1.00 82.38 93 GLN A C 1
ATOM 750 O O . GLN A 1 93 ? -0.479 -5.483 -6.765 1.00 82.38 93 GLN A O 1
ATOM 755 N N . ALA A 1 94 ? 0.636 -3.542 -6.859 1.00 77.31 94 ALA A N 1
ATOM 756 C CA . ALA A 1 94 ? -0.556 -2.705 -6.730 1.00 77.31 94 ALA A CA 1
ATOM 757 C C . ALA A 1 94 ? -1.561 -2.980 -7.863 1.00 77.31 94 ALA A C 1
ATOM 759 O O . ALA A 1 94 ? -2.751 -3.147 -7.606 1.00 77.31 94 ALA A O 1
ATOM 760 N N . LYS A 1 95 ? -1.088 -3.137 -9.108 1.00 69.94 95 LYS A N 1
ATOM 761 C CA . LYS A 1 95 ? -1.934 -3.507 -10.260 1.00 69.94 95 LYS A CA 1
ATOM 762 C C . LYS A 1 95 ? -2.491 -4.931 -10.178 1.00 69.94 95 LYS A C 1
ATOM 764 O O . LYS A 1 95 ? -3.607 -5.173 -10.640 1.00 69.94 95 LYS A O 1
ATOM 769 N N . ALA A 1 96 ? -1.739 -5.873 -9.612 1.00 66.62 96 ALA A N 1
ATOM 770 C CA . ALA A 1 96 ? -2.224 -7.230 -9.369 1.00 66.62 96 ALA A CA 1
ATOM 771 C C . ALA A 1 96 ? -3.301 -7.253 -8.266 1.00 66.62 96 ALA A C 1
ATOM 773 O O . ALA A 1 96 ? -4.342 -7.888 -8.435 1.00 66.62 96 ALA A O 1
ATOM 774 N N . ASN A 1 97 ? -3.093 -6.495 -7.188 1.00 61.38 97 ASN A N 1
ATOM 775 C CA . ASN A 1 97 ? -3.984 -6.431 -6.029 1.00 61.38 97 ASN A CA 1
ATOM 776 C C . ASN A 1 97 ? -5.243 -5.589 -6.282 1.00 61.38 97 ASN A C 1
ATOM 778 O O . ASN A 1 97 ? -6.301 -5.926 -5.760 1.00 61.38 97 ASN A O 1
ATOM 782 N N . ALA A 1 98 ? -5.181 -4.570 -7.145 1.00 57.53 98 ALA A N 1
ATOM 783 C CA . ALA A 1 98 ? -6.356 -3.801 -7.565 1.00 57.53 98 ALA A CA 1
ATOM 784 C C . ALA A 1 98 ? -7.437 -4.680 -8.226 1.00 57.53 98 ALA A C 1
ATOM 786 O O . ALA A 1 98 ? -8.620 -4.360 -8.178 1.00 57.53 98 ALA A O 1
ATOM 787 N N . LYS A 1 99 ? -7.060 -5.825 -8.813 1.00 52.44 99 LYS A N 1
ATOM 788 C CA . LYS A 1 99 ? -8.026 -6.809 -9.332 1.00 52.44 99 LYS A CA 1
ATOM 789 C C . LYS A 1 99 ? -8.598 -7.730 -8.265 1.00 52.44 99 LYS A C 1
ATOM 791 O O . LYS A 1 99 ? -9.712 -8.208 -8.440 1.00 52.44 99 LYS A O 1
ATOM 796 N N . ALA A 1 100 ? -7.866 -7.962 -7.178 1.00 51.19 100 ALA A N 1
ATOM 797 C CA . ALA A 1 100 ? -8.399 -8.677 -6.025 1.00 51.19 100 ALA A CA 1
ATOM 798 C C . ALA A 1 100 ? -9.394 -7.797 -5.244 1.00 51.19 100 ALA A C 1
ATOM 800 O O . ALA A 1 100 ? -10.403 -8.306 -4.768 1.00 51.19 100 ALA A O 1
ATOM 801 N N . SER A 1 101 ? -9.171 -6.476 -5.178 1.00 45.78 101 SER A N 1
ATOM 802 C CA . SER A 1 101 ? -10.100 -5.539 -4.530 1.00 45.78 101 SER A CA 1
ATOM 803 C C . SER A 1 101 ? -11.298 -5.137 -5.399 1.00 45.78 101 SER A C 1
ATOM 805 O O . SER A 1 101 ? -12.351 -4.830 -4.849 1.00 45.78 101 SER A O 1
ATOM 807 N N . ALA A 1 102 ? -11.193 -5.193 -6.733 1.00 49.47 102 ALA A N 1
ATOM 808 C CA . ALA A 1 102 ? -12.318 -4.908 -7.635 1.00 49.47 102 ALA A CA 1
ATOM 809 C C . ALA A 1 102 ? -13.486 -5.911 -7.516 1.00 49.47 102 ALA A C 1
ATOM 811 O O . ALA A 1 102 ? -14.586 -5.627 -7.980 1.00 49.47 102 ALA A O 1
ATOM 812 N N . ILE A 1 103 ? -13.268 -7.070 -6.883 1.00 51.47 103 ILE A N 1
ATOM 813 C CA . ILE A 1 103 ? -14.314 -8.076 -6.629 1.00 51.47 103 ILE A CA 1
ATOM 814 C C . ILE A 1 103 ? -15.129 -7.738 -5.360 1.00 51.47 103 ILE A C 1
ATOM 816 O O . ILE A 1 103 ? -16.210 -8.282 -5.163 1.00 51.47 103 ILE A O 1
ATOM 820 N N . LEU A 1 104 ? -14.672 -6.795 -4.523 1.00 55.94 104 LEU A N 1
ATOM 821 C CA . LEU A 1 104 ? -15.342 -6.398 -3.274 1.00 55.94 104 LEU A CA 1
ATOM 822 C C . LEU A 1 104 ? -15.451 -4.875 -3.104 1.00 55.94 104 LEU A C 1
ATOM 824 O O . LEU A 1 104 ? -15.499 -4.364 -1.985 1.00 55.94 104 LEU A O 1
ATOM 828 N N . THR A 1 105 ? -15.504 -4.114 -4.195 1.00 54.84 105 THR A N 1
ATOM 829 C CA . THR A 1 105 ? -15.906 -2.707 -4.106 1.00 54.84 105 THR A CA 1
ATOM 830 C C . THR A 1 105 ? -17.407 -2.636 -3.840 1.00 54.84 105 THR A C 1
ATOM 832 O O . THR A 1 105 ? -18.216 -2.650 -4.762 1.00 54.84 105 THR A O 1
ATOM 835 N N . ILE A 1 106 ? -17.768 -2.587 -2.555 1.00 62.81 106 ILE A N 1
ATOM 836 C CA . ILE A 1 106 ? -19.093 -2.175 -2.076 1.00 62.81 106 ILE A CA 1
ATOM 837 C C . ILE A 1 106 ? -19.430 -0.859 -2.793 1.00 62.81 106 ILE A C 1
ATOM 839 O O . ILE A 1 106 ? -18.618 0.074 -2.760 1.00 62.81 106 ILE A O 1
ATOM 843 N N . SER A 1 107 ? -20.567 -0.804 -3.494 1.00 78.44 107 SER A N 1
ATOM 844 C CA . SER A 1 107 ? -20.986 0.405 -4.212 1.00 78.44 107 SER A CA 1
ATOM 845 C C . SER A 1 107 ? -21.110 1.576 -3.235 1.00 78.44 107 SER A C 1
ATOM 847 O O . SER A 1 107 ? -21.346 1.375 -2.043 1.00 78.44 107 SER A O 1
ATOM 849 N N . ASP A 1 108 ? -20.960 2.812 -3.710 1.00 77.44 108 ASP A N 1
ATOM 850 C CA . ASP A 1 108 ? -21.090 3.975 -2.823 1.00 77.44 108 ASP A CA 1
ATOM 851 C C . ASP A 1 108 ? -22.490 4.058 -2.189 1.00 77.44 108 ASP A C 1
ATOM 853 O O . ASP A 1 108 ? -22.613 4.432 -1.025 1.00 77.44 108 ASP A O 1
ATOM 857 N N . GLU A 1 109 ? -23.530 3.591 -2.886 1.00 76.94 109 GLU A N 1
ATOM 858 C CA . GLU A 1 109 ? -24.875 3.421 -2.317 1.00 76.94 109 GLU A CA 1
ATOM 859 C C . GLU A 1 109 ? -24.892 2.453 -1.130 1.00 76.94 109 GLU A C 1
ATOM 861 O O . GLU A 1 109 ? -25.532 2.707 -0.110 1.00 76.94 109 GLU A O 1
ATOM 866 N N . GLU A 1 110 ? -24.175 1.340 -1.241 1.00 77.38 110 GLU A N 1
ATOM 867 C CA . GLU A 1 110 ? -24.128 0.319 -0.205 1.00 77.38 110 GLU A CA 1
ATOM 868 C C . GLU A 1 110 ? -23.255 0.773 0.980 1.00 77.38 110 GLU A C 1
ATOM 870 O O . GLU A 1 110 ? -23.595 0.507 2.133 1.00 77.38 110 GLU A O 1
ATOM 875 N N . LYS A 1 111 ? -22.216 1.587 0.737 1.00 78.19 111 LYS A N 1
ATOM 876 C CA . LYS A 1 111 ? -21.481 2.296 1.803 1.00 78.19 111 LYS A CA 1
ATOM 877 C C . LYS A 1 111 ? -22.373 3.295 2.541 1.00 78.19 111 LYS A C 1
ATOM 879 O O . LYS A 1 111 ? -22.316 3.359 3.765 1.00 78.19 111 LYS A O 1
ATOM 884 N N . ILE A 1 112 ? -23.210 4.051 1.824 1.00 81.81 112 ILE A N 1
ATOM 885 C CA . ILE A 1 112 ? -24.166 4.996 2.424 1.00 81.81 112 ILE A CA 1
ATOM 886 C C . ILE A 1 112 ? -25.191 4.246 3.282 1.00 81.81 112 ILE A C 1
ATOM 888 O O . ILE A 1 112 ? -25.448 4.646 4.417 1.00 81.81 112 ILE A O 1
ATOM 892 N N . LYS A 1 113 ? -25.732 3.122 2.792 1.00 79.81 113 LYS A N 1
ATOM 893 C CA . LYS A 1 113 ? -26.630 2.263 3.582 1.00 79.81 113 LYS A CA 1
ATOM 894 C C . LYS A 1 113 ? -25.951 1.729 4.839 1.00 79.81 113 LYS A C 1
ATOM 896 O O . LYS A 1 113 ? -26.545 1.780 5.911 1.00 79.81 113 LYS A O 1
ATOM 901 N N . GLN A 1 114 ? -24.710 1.253 4.731 1.00 82.38 114 GLN A N 1
ATOM 902 C CA . GLN A 1 114 ? -23.944 0.781 5.886 1.00 82.38 114 GLN A CA 1
ATOM 903 C C . GLN A 1 114 ? -23.669 1.905 6.889 1.00 82.38 114 GLN A C 1
ATOM 905 O O . GLN A 1 114 ? -23.817 1.691 8.089 1.00 82.38 114 GLN A O 1
ATOM 910 N N . ALA A 1 115 ? -23.329 3.106 6.417 1.00 82.88 115 ALA A N 1
ATOM 911 C CA . ALA A 1 115 ? -23.135 4.273 7.270 1.00 82.88 115 ALA A CA 1
ATOM 912 C C . ALA A 1 115 ? -24.431 4.669 7.995 1.00 82.88 115 ALA A C 1
ATOM 914 O O . ALA A 1 115 ? -24.403 4.909 9.200 1.00 82.88 115 ALA A O 1
ATOM 915 N N . HIS A 1 116 ? -25.574 4.668 7.300 1.00 84.56 116 HIS A N 1
ATOM 916 C CA . HIS A 1 116 ? -26.880 4.911 7.918 1.00 84.56 116 HIS A CA 1
ATOM 917 C C . HIS A 1 116 ? -27.246 3.845 8.947 1.00 84.56 116 HIS A C 1
ATOM 919 O O . HIS A 1 116 ? -27.677 4.188 10.046 1.00 84.56 116 HIS A O 1
ATOM 925 N N . LEU A 1 117 ? -27.043 2.568 8.621 1.00 86.94 117 LEU A N 1
ATOM 926 C CA . LEU A 1 117 ? -27.291 1.468 9.546 1.00 86.94 117 LEU A CA 1
ATOM 927 C C . LEU A 1 117 ? -26.417 1.597 10.801 1.00 86.94 117 LEU A C 1
ATOM 929 O O . LEU A 1 117 ? -26.919 1.473 11.913 1.00 86.94 117 LEU A O 1
ATOM 933 N N . GLN A 1 118 ? -25.127 1.901 10.642 1.00 87.81 118 GLN A N 1
ATOM 934 C CA . GLN A 1 118 ? -24.225 2.122 11.773 1.00 87.81 118 GLN A CA 1
ATOM 935 C C . GLN A 1 118 ? -24.630 3.337 12.607 1.00 87.81 118 GLN A C 1
ATOM 937 O O . GLN A 1 118 ? -24.643 3.257 13.832 1.00 87.81 118 GLN A O 1
ATOM 942 N N . ALA A 1 119 ? -25.030 4.438 11.968 1.00 86.19 119 ALA A N 1
ATOM 943 C CA . ALA A 1 119 ? -25.550 5.601 12.677 1.00 86.19 119 ALA A CA 1
ATOM 944 C C . ALA A 1 119 ? -26.790 5.235 13.511 1.00 86.19 119 ALA A C 1
ATOM 946 O O . ALA A 1 119 ? -26.834 5.554 14.696 1.00 86.19 119 ALA A O 1
ATOM 947 N N . GLN A 1 120 ? -27.745 4.492 12.940 1.00 86.88 120 GLN A N 1
ATOM 948 C CA . GLN A 1 120 ? -28.941 4.028 13.651 1.00 86.88 120 GLN A CA 1
ATOM 949 C C . GLN A 1 120 ? -28.609 3.109 14.832 1.00 86.88 120 GLN A C 1
ATOM 951 O O . GLN A 1 120 ? -29.171 3.276 15.915 1.00 86.88 120 GLN A O 1
ATOM 956 N N . LEU A 1 121 ? -27.680 2.165 14.653 1.00 88.19 121 LEU A N 1
ATOM 957 C CA . LEU A 1 121 ? -27.231 1.278 15.729 1.00 88.19 121 LEU A CA 1
ATOM 958 C C . LEU A 1 121 ? -26.572 2.064 16.868 1.00 88.19 121 LEU A C 1
ATOM 960 O O . LEU A 1 121 ? -26.880 1.820 18.035 1.00 88.19 121 LEU A O 1
ATOM 964 N N . CYS A 1 122 ? -25.725 3.044 16.545 1.00 87.81 122 CYS A N 1
ATOM 965 C CA . CYS A 1 122 ? -25.117 3.939 17.528 1.00 87.81 122 CYS A CA 1
ATOM 966 C C . CYS A 1 122 ? -26.171 4.764 18.280 1.00 87.81 122 CYS A C 1
ATOM 968 O O . CYS A 1 122 ? -26.109 4.861 19.506 1.00 87.81 122 CYS A O 1
ATOM 970 N N . THR A 1 123 ? -27.163 5.313 17.574 1.00 87.75 123 THR A N 1
ATOM 971 C CA . THR A 1 123 ? -28.287 6.048 18.172 1.00 87.75 123 THR A CA 1
ATOM 972 C C . THR A 1 123 ? -29.067 5.167 19.153 1.00 87.75 123 THR A C 1
ATOM 974 O O . THR A 1 123 ? -29.336 5.597 20.275 1.00 87.75 123 THR A O 1
ATOM 977 N N . LEU A 1 124 ? -29.381 3.923 18.775 1.00 88.12 124 LEU A N 1
ATOM 978 C CA . LEU A 1 124 ? -30.099 2.978 19.635 1.00 88.12 124 LEU A CA 1
ATOM 979 C C . LEU A 1 124 ? -29.276 2.585 20.871 1.00 88.12 124 LEU A C 1
ATOM 981 O O . LEU A 1 124 ? -29.796 2.576 21.986 1.00 88.12 124 LEU A O 1
ATOM 985 N N . ALA A 1 125 ? -27.987 2.289 20.689 1.00 88.75 125 ALA A N 1
ATOM 986 C CA . ALA A 1 125 ? -27.088 1.948 21.788 1.00 88.75 125 ALA A CA 1
ATOM 987 C C . ALA A 1 125 ? -26.960 3.104 22.792 1.00 88.75 125 ALA A C 1
ATOM 989 O O . ALA A 1 125 ? -27.022 2.885 24.002 1.00 88.75 125 ALA A O 1
ATOM 990 N N . PHE A 1 126 ? -26.843 4.337 22.294 1.00 90.12 126 PHE A N 1
ATOM 991 C CA . PHE A 1 126 ? -26.787 5.532 23.128 1.00 90.12 126 PHE A CA 1
ATOM 992 C C . PHE A 1 126 ? -28.087 5.756 23.909 1.00 90.12 126 PHE A C 1
ATOM 994 O O . PHE A 1 126 ? -28.042 6.025 25.109 1.00 90.12 126 PHE A O 1
ATOM 1001 N N . TYR A 1 127 ? -29.242 5.588 23.259 1.00 88.38 127 TYR A N 1
ATOM 1002 C CA . TYR A 1 127 ? -30.543 5.673 23.922 1.00 88.38 127 TYR A CA 1
ATOM 1003 C C . TYR A 1 127 ? -30.683 4.635 25.043 1.00 88.38 127 TYR A C 1
ATOM 1005 O O . TYR A 1 127 ? -31.072 4.979 26.157 1.00 88.38 127 TYR A O 1
ATOM 1013 N N . ASN A 1 128 ? -30.306 3.380 24.781 1.00 88.94 128 ASN A N 1
ATOM 1014 C CA . ASN A 1 128 ? -30.351 2.318 25.787 1.00 88.94 128 ASN A CA 1
ATOM 1015 C C . ASN A 1 128 ? -29.454 2.626 26.990 1.00 88.94 128 ASN A C 1
ATOM 1017 O O . ASN A 1 128 ? -29.849 2.378 28.129 1.00 88.94 128 ASN A O 1
ATOM 1021 N N . LEU A 1 129 ? -28.270 3.195 26.749 1.00 91.00 129 LEU A N 1
ATOM 1022 C CA . LEU A 1 129 ? -27.358 3.606 27.812 1.00 91.00 129 LEU A CA 1
ATOM 1023 C C . LEU A 1 129 ? -27.957 4.736 28.657 1.00 91.00 129 LEU A C 1
ATOM 1025 O O . LEU A 1 129 ? -27.955 4.637 29.881 1.00 91.00 129 LEU A O 1
ATOM 1029 N N . LEU A 1 130 ? -28.528 5.766 28.025 1.00 90.31 130 LEU A N 1
ATOM 1030 C CA . LEU A 1 130 ? -29.214 6.845 28.742 1.00 90.31 130 LEU A CA 1
ATOM 1031 C C . LEU A 1 130 ? -30.394 6.339 29.567 1.00 90.31 130 LEU A C 1
ATOM 1033 O O . LEU A 1 130 ? -30.542 6.719 30.726 1.00 90.31 130 LEU A O 1
ATOM 1037 N N . ASN A 1 131 ? -31.213 5.462 28.991 1.00 88.81 131 ASN A N 1
ATOM 1038 C CA . ASN A 1 131 ? -32.338 4.869 29.699 1.00 88.81 131 ASN A CA 1
ATOM 1039 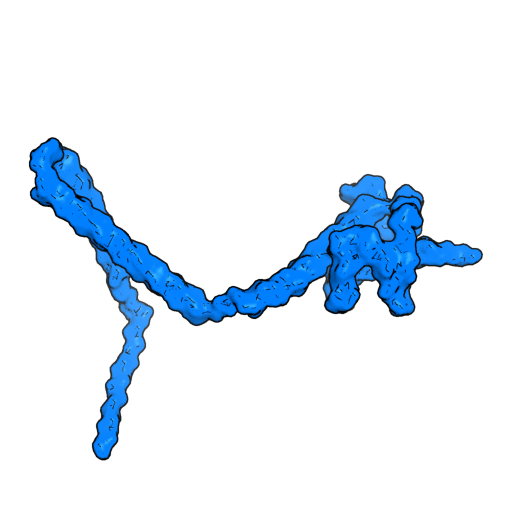C C . ASN A 1 131 ? -31.863 4.046 30.906 1.00 88.81 131 ASN A C 1
ATOM 1041 O O . ASN A 1 131 ? -32.401 4.184 32.000 1.00 88.81 131 ASN A O 1
ATOM 1045 N N . GLY A 1 132 ? -30.798 3.255 30.740 1.00 89.38 132 GLY A N 1
ATOM 1046 C CA . GLY A 1 132 ? -30.177 2.516 31.839 1.00 89.38 132 GLY A CA 1
ATOM 1047 C C . GLY A 1 132 ? -29.651 3.427 32.952 1.00 89.38 132 GLY A C 1
ATOM 1048 O O . GLY A 1 132 ? -29.829 3.117 34.126 1.00 89.38 132 GLY A O 1
ATOM 1049 N N . MET A 1 133 ? -29.059 4.574 32.604 1.00 89.25 133 MET A N 1
ATOM 1050 C CA . MET A 1 133 ? -28.601 5.564 33.585 1.00 89.25 133 MET A CA 1
ATOM 1051 C C . MET A 1 133 ? -29.760 6.229 34.340 1.00 89.25 133 MET A C 1
ATOM 1053 O O . MET A 1 133 ? -29.645 6.428 35.547 1.00 89.25 133 MET A O 1
ATOM 1057 N N . ASN A 1 134 ? -30.870 6.536 33.661 1.00 87.62 134 ASN A N 1
ATOM 1058 C CA . ASN A 1 134 ? -32.078 7.069 34.301 1.00 87.62 134 ASN A CA 1
ATOM 1059 C C . ASN A 1 134 ? -32.677 6.064 35.286 1.00 87.62 134 ASN A C 1
ATOM 1061 O O . ASN A 1 134 ? -32.879 6.390 36.452 1.00 87.62 134 ASN A O 1
ATOM 1065 N N . ILE A 1 135 ? -32.862 4.815 34.853 1.00 88.06 135 ILE A N 1
ATOM 1066 C CA . ILE A 1 135 ? -33.367 3.742 35.718 1.00 88.06 135 ILE A CA 1
ATOM 1067 C C . ILE A 1 135 ? -32.434 3.540 36.918 1.00 88.06 135 ILE A C 1
ATOM 1069 O O . ILE A 1 135 ? -32.895 3.381 38.046 1.00 88.06 135 ILE A O 1
ATOM 1073 N N . PHE A 1 136 ? -31.116 3.571 36.708 1.00 88.56 136 PHE A N 1
ATOM 1074 C CA . PHE A 1 136 ? -30.143 3.464 37.795 1.00 88.56 136 PHE A CA 1
ATOM 1075 C C . PHE A 1 136 ? -30.298 4.600 38.815 1.00 88.56 136 PHE A C 1
ATOM 1077 O O . PHE A 1 136 ? -30.284 4.339 40.015 1.00 88.56 136 PHE A O 1
ATOM 1084 N N . LEU A 1 137 ? -30.494 5.841 38.363 1.00 88.38 137 LEU A N 1
ATOM 1085 C CA . LEU A 1 137 ? -30.737 6.977 39.255 1.00 88.38 137 LEU A CA 1
ATOM 1086 C C . LEU A 1 137 ? -32.040 6.861 40.046 1.00 88.38 137 LEU A C 1
ATOM 1088 O O . LEU A 1 137 ? -32.055 7.199 41.227 1.00 88.38 137 LEU A O 1
ATOM 1092 N N . GLU A 1 138 ? -33.112 6.392 39.412 1.00 84.25 138 GLU A N 1
ATOM 1093 C CA . GLU A 1 138 ? -34.429 6.247 40.042 1.00 84.25 138 GLU A CA 1
ATOM 1094 C C . GLU A 1 138 ? -34.479 5.093 41.052 1.00 84.25 138 GLU A C 1
ATOM 1096 O O . GLU A 1 138 ? -35.242 5.141 42.015 1.00 84.25 138 GLU A O 1
ATOM 1101 N N . THR A 1 139 ? -33.670 4.051 40.847 1.00 85.69 139 THR A N 1
ATOM 1102 C CA . THR A 1 139 ? -33.710 2.821 41.657 1.00 85.69 139 THR A CA 1
ATOM 1103 C C . THR A 1 139 ? -32.664 2.770 42.771 1.00 85.69 139 THR A C 1
ATOM 1105 O O . THR A 1 139 ? -32.834 2.012 43.727 1.00 85.69 139 THR A O 1
ATOM 1108 N N . GLN A 1 140 ? -31.585 3.553 42.684 1.00 82.62 140 GLN A N 1
ATOM 1109 C CA . GLN A 1 140 ? -30.496 3.528 43.664 1.00 82.62 140 GLN A CA 1
ATOM 1110 C C . GLN A 1 140 ? -30.679 4.554 44.784 1.00 82.62 140 GLN A C 1
ATOM 1112 O O . GLN A 1 140 ? -30.431 5.753 44.628 1.00 82.62 140 GLN A O 1
ATOM 1117 N N . ASN A 1 141 ? -31.027 4.047 45.965 1.00 77.88 141 ASN A N 1
ATOM 1118 C CA . ASN A 1 141 ? -31.234 4.859 47.164 1.00 77.88 141 ASN A CA 1
ATOM 1119 C C . ASN A 1 141 ? -29.934 5.210 47.908 1.00 77.88 141 ASN A C 1
ATOM 1121 O O . ASN A 1 141 ? -29.912 6.200 48.636 1.00 77.88 141 ASN A O 1
ATOM 1125 N N . ASP A 1 142 ? -28.845 4.470 47.672 1.00 83.69 142 ASP A N 1
ATOM 1126 C CA . ASP A 1 142 ? -27.582 4.598 48.421 1.00 83.69 142 ASP A CA 1
ATOM 1127 C C . ASP A 1 142 ? -26.634 5.683 47.874 1.00 83.69 142 ASP A C 1
ATOM 1129 O O . ASP A 1 142 ? -25.554 5.933 48.416 1.00 83.69 142 ASP A O 1
ATOM 1133 N N . LEU A 1 143 ? -27.013 6.356 46.785 1.00 82.94 143 LEU A N 1
ATOM 1134 C CA . LEU A 1 143 ? -26.234 7.457 46.224 1.00 82.94 143 LEU A CA 1
ATOM 1135 C C . LEU A 1 143 ? -26.405 8.727 47.064 1.00 82.94 143 LEU A C 1
ATOM 1137 O O . LEU A 1 143 ? -27.519 9.149 47.365 1.00 82.94 143 LEU A O 1
ATOM 1141 N N . SER A 1 144 ? -25.293 9.406 47.356 1.00 87.00 144 SER A N 1
ATOM 1142 C CA . SER A 1 144 ? -25.345 10.752 47.937 1.00 87.00 144 SER A CA 1
ATOM 1143 C C . SER A 1 144 ? -26.062 11.731 47.002 1.00 87.00 144 SER A C 1
ATOM 1145 O O . SER A 1 144 ? -25.878 11.688 45.783 1.00 87.00 144 SER A O 1
ATOM 1147 N N . GLU A 1 145 ? -26.816 12.672 47.570 1.00 84.12 145 GLU A N 1
ATOM 1148 C CA . GLU A 1 145 ? -27.575 13.682 46.814 1.00 84.12 145 GLU A CA 1
ATOM 1149 C C . GLU A 1 145 ? -26.699 14.485 45.840 1.00 84.12 145 GLU A C 1
ATOM 1151 O O . GLU A 1 145 ? -27.076 14.746 44.699 1.00 84.12 145 GLU A O 1
ATOM 1156 N N . LEU A 1 146 ? -25.462 14.791 46.239 1.00 86.12 146 LEU A N 1
ATOM 1157 C CA . LEU A 1 146 ? -24.491 15.466 45.379 1.00 86.12 146 LEU A CA 1
ATOM 1158 C C . LEU A 1 146 ? -24.064 14.606 44.175 1.00 86.12 146 LEU A C 1
ATOM 1160 O O . LEU A 1 146 ? -23.820 15.138 43.091 1.00 86.12 146 LEU A O 1
ATOM 1164 N N . SER A 1 147 ? -23.988 13.284 44.340 1.00 85.75 147 SER A N 1
ATOM 1165 C CA . SER A 1 147 ? -23.671 12.356 43.247 1.00 85.75 147 SER A CA 1
ATOM 1166 C C . SER A 1 147 ? -24.863 12.164 42.313 1.00 85.75 147 SER A C 1
ATOM 1168 O O . SER A 1 147 ? -24.673 12.186 41.096 1.00 85.75 147 SER A O 1
ATOM 1170 N N . LYS A 1 148 ? -26.085 12.079 42.859 1.00 86.69 148 LYS A N 1
ATOM 1171 C CA . LYS A 1 148 ? -27.325 12.053 42.067 1.00 86.69 148 LYS A CA 1
ATOM 1172 C C . LYS A 1 148 ? -27.456 13.305 41.204 1.00 86.69 148 LYS A C 1
ATOM 1174 O O . LYS A 1 148 ? -27.604 13.192 39.993 1.00 86.69 148 LYS A O 1
ATOM 1179 N N . ALA A 1 149 ? -27.284 14.492 41.788 1.00 85.31 149 ALA A N 1
ATOM 1180 C CA . ALA A 1 149 ? -27.367 15.760 41.062 1.00 85.31 149 ALA A CA 1
ATOM 1181 C C . ALA A 1 149 ? -26.310 15.883 39.948 1.00 85.31 149 ALA A C 1
ATOM 1183 O O . ALA A 1 149 ? -26.593 16.383 38.857 1.00 85.31 149 ALA A O 1
ATOM 1184 N N . ARG A 1 150 ? -25.079 15.407 40.192 1.00 86.50 150 ARG A N 1
ATOM 1185 C CA . ARG A 1 150 ? -24.023 15.374 39.167 1.00 86.50 150 ARG A CA 1
ATOM 1186 C C . ARG A 1 150 ? -24.366 14.428 38.022 1.00 86.50 150 ARG A C 1
ATOM 1188 O O . ARG A 1 150 ? -24.152 14.797 36.871 1.00 86.50 150 ARG A O 1
ATOM 1195 N N . LEU A 1 151 ? -24.872 13.237 38.333 1.00 87.25 151 LEU A N 1
ATOM 1196 C CA . LEU A 1 151 ? -25.228 12.237 37.333 1.00 87.25 151 LEU A CA 1
ATOM 1197 C C . LEU A 1 151 ? -26.448 12.685 36.516 1.00 87.25 151 LEU A C 1
ATOM 1199 O O . LEU A 1 151 ? -26.388 12.632 35.291 1.00 87.25 151 LEU A O 1
ATOM 1203 N N . GLN A 1 152 ? -27.476 13.243 37.164 1.00 89.75 152 GLN A N 1
ATOM 1204 C CA . GLN A 1 152 ? -28.643 13.824 36.494 1.00 89.75 152 GLN A CA 1
ATOM 1205 C C . GLN A 1 152 ? -28.228 14.910 35.500 1.00 89.75 152 GLN A C 1
ATOM 1207 O O . GLN A 1 152 ? -28.587 14.853 34.330 1.00 89.75 152 GLN A O 1
ATOM 1212 N N . ARG A 1 153 ? -27.355 15.837 35.917 1.00 89.94 153 ARG A N 1
ATOM 1213 C CA . ARG A 1 153 ? -26.837 16.880 35.024 1.00 89.94 153 ARG A CA 1
ATOM 1214 C C . ARG A 1 153 ? -26.132 16.303 33.789 1.00 89.94 153 ARG A C 1
ATOM 1216 O O . ARG A 1 153 ? -26.230 16.883 32.711 1.00 89.94 153 ARG A O 1
ATOM 1223 N N . GLN A 1 154 ? -25.395 15.199 33.929 1.00 89.31 154 GLN A N 1
ATOM 1224 C CA . GLN A 1 154 ? -24.750 14.548 32.781 1.00 89.31 154 GLN A CA 1
ATOM 1225 C C . GLN A 1 154 ? -25.770 13.900 31.845 1.00 89.31 154 GLN A C 1
ATOM 1227 O O . GLN A 1 154 ? -25.621 14.011 30.629 1.00 89.31 154 GLN A O 1
ATOM 1232 N N . ILE A 1 155 ? -26.815 13.281 32.396 1.00 91.19 155 ILE A N 1
ATOM 1233 C CA . ILE A 1 155 ? -27.919 12.728 31.610 1.00 91.19 155 ILE A CA 1
ATOM 1234 C C . ILE A 1 155 ? -28.648 13.837 30.852 1.00 91.19 155 ILE A C 1
ATOM 1236 O O . ILE A 1 155 ? -28.897 13.675 29.660 1.00 91.19 155 ILE A O 1
ATOM 1240 N N . ASP A 1 156 ? -28.928 14.974 31.487 1.00 90.19 156 ASP A N 1
ATOM 1241 C CA . ASP A 1 156 ? -29.609 16.102 30.844 1.00 90.19 156 ASP A CA 1
ATOM 1242 C C . ASP A 1 156 ? -28.784 16.641 29.663 1.00 90.19 156 ASP A C 1
ATOM 1244 O O . ASP A 1 156 ? -29.293 16.793 28.551 1.00 90.19 156 ASP A O 1
ATOM 1248 N N . ILE A 1 157 ? -27.474 16.846 29.865 1.00 89.25 157 ILE A N 1
ATOM 1249 C CA . ILE A 1 157 ? -26.547 17.280 28.804 1.00 89.25 157 ILE A CA 1
ATOM 1250 C C . ILE A 1 157 ? -26.515 16.266 27.654 1.00 89.25 157 ILE A C 1
ATOM 1252 O O . ILE A 1 157 ? -26.543 16.643 26.480 1.00 89.25 157 ILE A O 1
ATOM 1256 N N . ALA A 1 158 ? -26.419 14.979 27.978 1.00 87.38 158 ALA A N 1
ATOM 1257 C CA . ALA A 1 158 ? -26.357 13.911 26.991 1.00 87.38 158 ALA A CA 1
ATOM 1258 C C . ALA A 1 158 ? -27.682 13.759 26.220 1.00 87.38 158 ALA A C 1
ATOM 1260 O O . ALA A 1 158 ? -27.663 13.533 25.010 1.00 87.38 158 ALA A O 1
ATOM 1261 N N . THR A 1 159 ? -28.817 13.967 26.888 1.00 88.00 159 THR A N 1
ATOM 1262 C CA . THR A 1 159 ? -30.162 13.946 26.299 1.00 88.00 159 THR A CA 1
ATOM 1263 C C . THR A 1 159 ? -30.362 15.104 25.324 1.00 88.00 159 THR A C 1
ATOM 1265 O O . THR A 1 159 ? -30.833 14.892 24.209 1.00 88.00 159 THR A O 1
ATOM 1268 N N . GLU A 1 160 ? -29.951 16.320 25.687 1.00 86.12 160 GLU A N 1
ATOM 1269 C CA . GLU A 1 160 ? -30.019 17.477 24.783 1.00 86.12 160 GLU A CA 1
ATOM 1270 C C . GLU A 1 160 ? -29.136 17.292 23.541 1.00 86.12 160 GLU A C 1
ATOM 1272 O O . GLU A 1 160 ? -29.571 17.532 22.413 1.00 86.12 160 GLU A O 1
ATOM 1277 N N . ARG A 1 161 ? -27.918 16.760 23.711 1.00 85.06 161 ARG A N 1
ATOM 1278 C CA . ARG A 1 161 ? -27.045 16.420 22.573 1.00 85.06 161 ARG A CA 1
ATOM 1279 C C . ARG A 1 161 ? -27.667 15.366 21.662 1.00 85.06 161 ARG A C 1
ATOM 1281 O O . ARG A 1 161 ? -27.548 15.464 20.444 1.00 85.06 161 ARG A O 1
ATOM 1288 N N . PHE A 1 162 ? -28.343 14.377 22.234 1.00 84.62 162 PHE A N 1
ATOM 1289 C CA . PHE A 1 162 ? -29.032 13.351 21.462 1.00 84.62 162 PHE A CA 1
ATOM 1290 C C . PHE A 1 162 ? -30.188 13.913 20.640 1.00 84.62 162 PHE A C 1
ATOM 1292 O O . PHE A 1 162 ? -30.309 13.572 19.464 1.00 84.62 162 PHE A O 1
ATOM 1299 N N . LYS A 1 163 ? -31.004 14.807 21.212 1.00 82.31 163 LYS A N 1
ATOM 1300 C CA . LYS A 1 163 ? -32.084 15.492 20.481 1.00 82.31 163 LYS A CA 1
ATOM 1301 C C . LYS A 1 163 ? -31.553 16.262 19.274 1.00 82.31 163 LYS A C 1
ATOM 1303 O O . LYS A 1 163 ? -32.158 16.213 18.212 1.00 82.31 163 LYS A O 1
ATOM 1308 N N . PHE A 1 164 ? -30.402 16.919 19.418 1.00 78.81 164 PHE A N 1
ATOM 1309 C CA . PHE A 1 164 ? -29.757 17.628 18.313 1.00 78.81 164 PHE A CA 1
ATOM 1310 C C . PHE A 1 164 ? -29.265 16.691 17.197 1.00 78.81 164 PHE A C 1
ATOM 1312 O O . PHE A 1 164 ? -29.370 17.024 16.026 1.00 78.8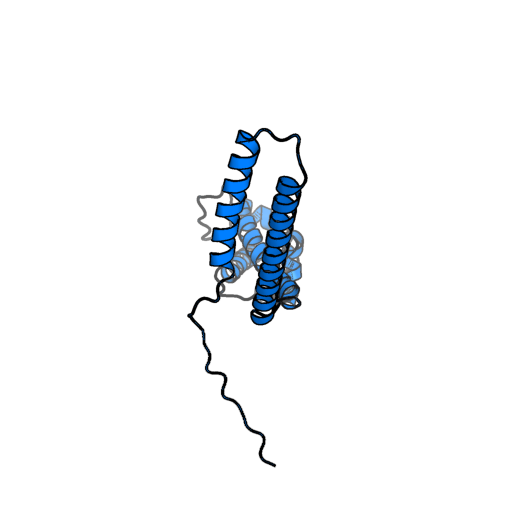1 164 PHE A O 1
ATOM 1319 N N . ILE A 1 165 ? -28.732 15.515 17.542 1.00 72.81 165 ILE A N 1
ATOM 1320 C CA . ILE A 1 165 ? -28.226 14.539 16.557 1.00 72.81 165 ILE A CA 1
ATOM 1321 C C . ILE A 1 165 ? -29.372 13.783 15.863 1.00 72.81 165 ILE A C 1
ATOM 1323 O O . ILE A 1 165 ? -29.237 13.367 14.715 1.00 72.81 165 ILE A O 1
ATOM 1327 N N . SER A 1 166 ? -30.487 13.578 16.567 1.00 68.62 166 SER A N 1
ATOM 1328 C CA . SER A 1 166 ? -31.654 12.832 16.081 1.00 68.62 166 SER A CA 1
ATOM 1329 C C . SER A 1 166 ? -32.716 13.705 15.409 1.00 68.62 166 SER A C 1
ATOM 1331 O O . SER A 1 166 ? -33.654 13.159 14.824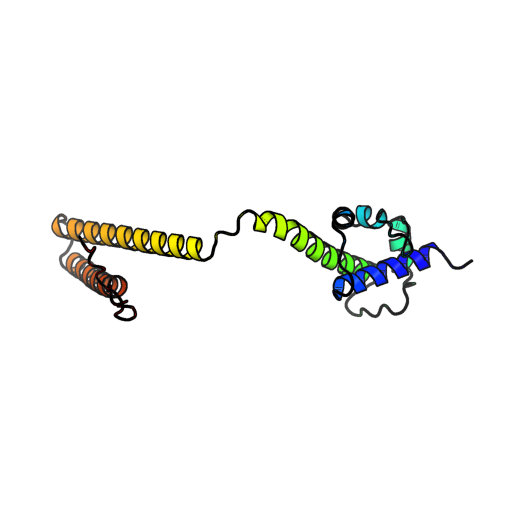 1.00 68.62 166 SER A O 1
ATOM 1333 N N . SER A 1 167 ? -32.590 15.036 15.457 1.00 66.62 167 SER A N 1
ATOM 1334 C CA . SER A 1 167 ? -33.503 15.916 14.738 1.00 66.62 167 SER A CA 1
ATOM 1335 C C . SER A 1 167 ? -33.273 15.785 13.226 1.00 66.62 167 SER A C 1
ATOM 1337 O O . SER A 1 167 ? -32.130 15.796 12.757 1.00 66.62 167 SER A O 1
ATOM 1339 N N . PRO A 1 168 ? -34.342 15.654 12.421 1.00 58.38 168 PRO A N 1
ATOM 1340 C CA . PRO A 1 168 ? -34.209 15.791 10.985 1.00 58.38 168 PRO A CA 1
ATOM 1341 C C . PRO A 1 168 ? -33.725 17.215 10.709 1.00 58.38 168 PRO A C 1
ATOM 1343 O O . PRO A 1 168 ? -34.426 18.180 11.009 1.00 58.38 168 PRO A O 1
ATOM 1346 N N . SER A 1 169 ? -32.526 17.357 10.148 1.00 53.72 169 SER A N 1
ATOM 1347 C CA . SER A 1 169 ? -32.142 18.606 9.497 1.00 53.72 169 SER A CA 1
ATOM 1348 C C . SER A 1 169 ? -33.218 18.938 8.461 1.00 53.72 169 SER A C 1
ATOM 1350 O O . SER A 1 169 ? -33.510 18.112 7.595 1.00 53.72 169 SER A O 1
ATOM 1352 N N . GLU A 1 170 ? -33.805 20.135 8.527 1.00 52.25 170 GLU A N 1
ATOM 1353 C CA . GLU A 1 170 ? -34.769 20.647 7.536 1.00 52.25 170 GLU A CA 1
ATOM 1354 C C . GLU A 1 170 ? -34.195 20.685 6.101 1.00 52.25 170 GLU A C 1
ATOM 1356 O O . GLU A 1 170 ? -34.921 20.919 5.134 1.00 52.25 170 GLU A O 1
ATOM 1361 N N . ALA A 1 171 ? -32.903 20.394 5.922 1.00 47.72 171 ALA A N 1
ATOM 1362 C CA . ALA A 1 171 ? -32.255 20.241 4.629 1.00 47.72 171 ALA A CA 1
ATOM 1363 C C . ALA A 1 171 ? -32.622 18.904 3.952 1.00 47.72 171 ALA A C 1
ATOM 1365 O O . ALA A 1 171 ? -31.788 18.011 3.806 1.00 47.72 171 ALA A O 1
ATOM 1366 N N . GLY A 1 172 ? -33.874 18.762 3.511 1.00 44.94 172 GLY A N 1
ATOM 1367 C CA . GLY A 1 172 ? -34.249 17.646 2.640 1.00 44.94 172 GLY A CA 1
ATOM 1368 C C . GLY A 1 172 ? -35.706 17.212 2.652 1.00 44.94 172 GLY A C 1
ATOM 1369 O O . GLY A 1 172 ? -35.963 16.039 2.381 1.00 44.94 172 GLY A O 1
ATOM 1370 N N . ALA A 1 173 ? -36.665 18.103 2.925 1.00 44.94 173 ALA A N 1
ATOM 1371 C CA . ALA A 1 173 ? -38.067 17.829 2.621 1.00 44.94 173 ALA A CA 1
ATOM 1372 C C . ALA A 1 173 ? -38.250 17.711 1.093 1.00 44.94 173 ALA A C 1
ATOM 1374 O O . ALA A 1 173 ? -38.655 18.651 0.416 1.00 44.94 173 ALA A O 1
ATOM 1375 N N . LYS A 1 174 ? -37.914 16.547 0.521 1.00 48.91 174 LYS A N 1
ATOM 1376 C CA . LYS A 1 174 ? -38.437 16.139 -0.782 1.00 48.91 174 LYS A CA 1
ATOM 1377 C C . LYS A 1 174 ? -39.954 16.125 -0.642 1.00 48.91 174 LYS A C 1
ATOM 1379 O O . LYS A 1 174 ? -40.483 15.319 0.122 1.00 48.91 174 LYS A O 1
ATOM 1384 N N . GLU A 1 175 ? -40.631 17.013 -1.366 1.00 45.09 175 GLU A N 1
ATOM 1385 C CA . GLU A 1 175 ? -42.076 16.952 -1.568 1.00 45.09 175 GLU A CA 1
ATOM 1386 C C . GLU A 1 175 ? -42.456 15.527 -1.981 1.00 45.09 175 GLU A C 1
ATOM 1388 O O . GLU A 1 175 ? -42.168 15.072 -3.091 1.00 45.09 175 GLU A O 1
ATOM 1393 N N . MET A 1 176 ? -43.083 14.790 -1.066 1.00 49.12 176 MET A N 1
ATOM 1394 C CA . MET A 1 176 ? -43.723 13.533 -1.412 1.00 49.12 176 MET A CA 1
ATOM 1395 C C . MET A 1 176 ? -44.973 13.869 -2.223 1.00 49.12 176 MET A C 1
ATOM 1397 O O . MET A 1 176 ? -45.995 14.273 -1.671 1.00 49.12 176 MET A O 1
ATOM 1401 N N . SER A 1 177 ? -44.892 13.721 -3.545 1.00 47.97 177 SER A N 1
ATOM 1402 C CA . SER A 1 177 ? -46.074 13.800 -4.398 1.00 47.97 177 SER A CA 1
ATOM 1403 C C . SER A 1 177 ? -46.909 12.528 -4.229 1.00 47.97 177 SER A C 1
ATOM 1405 O O . SER A 1 177 ? -46.452 11.405 -4.446 1.00 47.97 177 SER A O 1
ATOM 1407 N N . ILE A 1 178 ? -48.156 12.703 -3.796 1.00 54.41 178 ILE A N 1
ATOM 1408 C CA . ILE A 1 178 ? -49.129 11.617 -3.671 1.00 54.41 178 ILE A CA 1
ATOM 1409 C C . ILE A 1 178 ? -49.609 11.257 -5.081 1.00 54.41 178 ILE A C 1
ATOM 1411 O O . ILE A 1 178 ? -50.400 11.985 -5.683 1.00 54.41 178 ILE A O 1
ATOM 1415 N N . VAL A 1 179 ? -49.167 10.115 -5.608 1.00 51.28 179 VAL A N 1
ATOM 1416 C CA . VAL A 1 179 ? -49.718 9.556 -6.849 1.00 51.28 179 VAL A CA 1
ATOM 1417 C C . VAL A 1 179 ? -51.050 8.878 -6.522 1.00 51.28 179 VAL A C 1
ATOM 1419 O O . VAL A 1 179 ? -51.090 7.788 -5.956 1.00 51.28 179 VAL A O 1
ATOM 1422 N N . ARG A 1 180 ? -52.169 9.527 -6.864 1.00 49.56 180 ARG A N 1
ATOM 1423 C CA . ARG A 1 180 ? -53.493 8.888 -6.820 1.00 49.56 180 ARG A CA 1
ATOM 1424 C C . ARG A 1 180 ? -53.608 7.884 -7.968 1.00 49.56 180 ARG A C 1
ATOM 1426 O O . ARG A 1 180 ? -53.559 8.274 -9.133 1.00 49.56 180 ARG A O 1
ATOM 1433 N N . ALA A 1 181 ? -53.812 6.610 -7.642 1.00 44.31 181 ALA A N 1
ATOM 1434 C CA . ALA A 1 181 ? -54.198 5.599 -8.620 1.00 44.31 181 ALA A CA 1
ATOM 1435 C C . ALA A 1 181 ? -55.594 5.933 -9.179 1.00 44.31 181 ALA A C 1
ATOM 1437 O O . ALA A 1 181 ? -56.552 6.092 -8.417 1.00 44.31 181 ALA A O 1
ATOM 1438 N N . LYS A 1 182 ? -55.703 6.077 -10.504 1.00 46.94 182 LYS A N 1
ATOM 1439 C CA . LYS A 1 182 ? -56.995 6.186 -11.192 1.00 46.94 182 LYS A CA 1
ATOM 1440 C C . LYS A 1 182 ? -57.680 4.814 -11.173 1.00 46.94 182 LYS A C 1
ATOM 1442 O O . LYS A 1 182 ? -57.037 3.819 -11.497 1.00 46.94 182 LYS A O 1
ATOM 1447 N N . LYS A 1 183 ? -58.949 4.798 -10.755 1.00 45.47 183 LYS A N 1
ATOM 1448 C CA . LYS A 1 183 ? -59.884 3.690 -10.986 1.00 45.47 183 LYS A CA 1
ATOM 1449 C C . LYS A 1 183 ? -60.260 3.615 -12.459 1.00 45.47 183 LYS A C 1
ATOM 1451 O O . LYS A 1 183 ? -60.316 4.700 -13.083 1.00 45.47 183 LYS A O 1
#

Secondary structure (DSSP, 8-state):
---HHHHHHHHHHHHHHHHHTTSSPPPGGGGGGGS-HHHHHT--BTTTB----HHHHHHHHHTT-STT---TTSSSHHHHHHHHHHHHHHHHHHHHHHHHHTTS---HHHHHHHHHHHHHHHHHHHHHHHHHHHHHHHH-TTS-HHHHHHHHHHHHHHHHHHHHHHSPPSTT-------PPP-

Mean predicted aligned error: 17.01 Å

Solvent-accessible surface area (backbone atoms only — not comparable to full-atom values): 10886 Å² total; per-residue (Å²): 128,82,59,62,67,58,54,31,48,45,40,49,52,53,48,4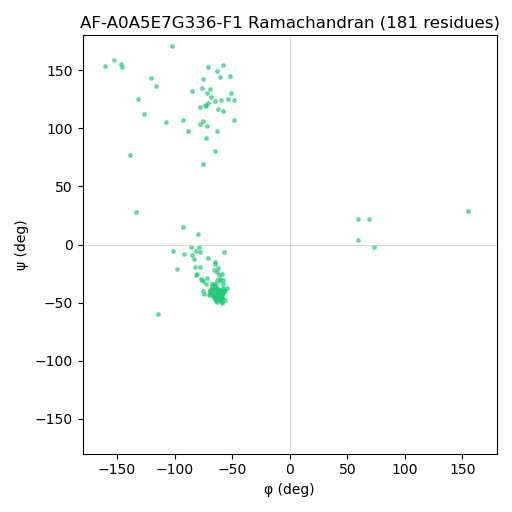9,51,34,42,68,69,64,78,38,82,82,51,79,90,52,51,69,26,52,74,40,76,68,40,40,28,62,46,62,43,91,98,63,33,62,61,51,58,64,67,57,50,47,52,43,22,68,70,58,68,57,80,93,74,85,57,90,93,42,98,40,53,42,56,48,50,50,52,50,48,52,53,49,27,51,55,51,48,51,62,56,46,52,60,65,48,65,78,67,65,72,48,71,69,55,49,50,51,50,50,51,50,51,50,52,50,52,52,51,53,50,50,53,50,52,51,51,52,51,52,49,60,77,69,51,80,87,61,53,69,73,55,49,55,53,50,51,52,50,50,53,56,52,50,55,53,46,53,66,72,70,49,79,68,81,86,68,79,70,81,80,78,82,81,78,83,82,129